Protein AF-A0AB36ZTA3-F1 (afdb_monomer_lite)

Organism: NCBI:txid505249

Radius of gyration: 30.92 Å; chains: 1; bounding box: 75×42×90 Å

Sequence (362 aa):
MSNDITKGNAFHKEGEVVHLNEFCTKENEAIEEDIKTRIAYMVISNEDIKELLDSTNNDKQIILDKVIEEYKAYLIKAVKKESNKNNKPLIFDDLRGVKEEIIDKKLVKLCTTQLYNSKSYGSVLKAKKYHHAYKKVLEKNLKENLEKKSTSFFTYNKNSCQQILKQEENKTSKKLNKNEQAYIVLSMPYVYNIKDGSKTKELELISYEEKIIASFMPELIVEYGVFFDGTNNNIYNIDFYKNFKKFLKEPAKDIEDGLNENDEFSKPKLKDRKQGTIEEYILSTDNPEFTKETKKIIINQMKNASIRYFDNKSVFIVGKDEIITTKKAEKDSKKVFDYLLDVKNSKKDAQEKTISDYIIKE

Structure (mmCIF, N/CA/C/O backbone):
data_AF-A0AB36ZTA3-F1
#
_entry.id   AF-A0AB36ZTA3-F1
#
loop_
_atom_site.group_PDB
_atom_site.id
_atom_site.type_symbol
_atom_site.label_atom_id
_atom_site.label_alt_id
_atom_site.label_comp_id
_atom_site.label_asym_id
_atom_site.label_entity_id
_atom_site.label_seq_id
_atom_site.pdbx_PDB_ins_code
_atom_site.Cartn_x
_atom_site.Cartn_y
_atom_site.Cartn_z
_atom_site.occupancy
_atom_site.B_iso_or_equiv
_atom_site.auth_seq_id
_atom_site.auth_comp_id
_atom_site.auth_asym_id
_atom_site.auth_atom_id
_atom_site.pdbx_PDB_model_num
ATOM 1 N N . MET A 1 1 ? 18.486 2.533 -4.905 1.00 43.97 1 MET A N 1
ATOM 2 C CA . MET A 1 1 ? 18.299 2.909 -3.485 1.00 43.97 1 MET A CA 1
ATOM 3 C C . MET A 1 1 ? 16.998 2.278 -3.028 1.00 43.97 1 MET A C 1
ATOM 5 O O . MET A 1 1 ? 15.992 2.563 -3.659 1.00 43.97 1 MET A O 1
ATOM 9 N N . SER A 1 2 ? 17.025 1.405 -2.017 1.00 54.69 2 SER A N 1
ATOM 10 C CA . SER A 1 2 ? 15.855 0.607 -1.611 1.00 54.69 2 SER A CA 1
ATOM 11 C C . SER A 1 2 ? 14.638 1.471 -1.232 1.00 54.69 2 SER A C 1
ATOM 13 O O . SER A 1 2 ? 14.801 2.599 -0.759 1.00 54.69 2 SER A O 1
ATOM 15 N N . ASN A 1 3 ? 13.423 0.953 -1.443 1.00 66.31 3 ASN A N 1
ATOM 16 C CA . ASN A 1 3 ? 12.168 1.524 -0.925 1.00 66.31 3 ASN A CA 1
ATOM 17 C C . ASN A 1 3 ? 11.899 1.169 0.544 1.00 66.31 3 ASN A C 1
ATOM 19 O O . ASN A 1 3 ? 10.849 1.527 1.063 1.00 66.31 3 ASN A O 1
ATOM 23 N N . ASP A 1 4 ? 12.866 0.546 1.223 1.00 70.44 4 ASP A N 1
ATOM 24 C CA . ASP A 1 4 ? 12.789 0.198 2.649 1.00 70.44 4 ASP A CA 1
ATOM 25 C C . ASP A 1 4 ? 12.740 1.419 3.596 1.00 70.44 4 ASP A C 1
ATOM 27 O O . ASP A 1 4 ? 12.612 1.246 4.804 1.00 70.44 4 ASP A O 1
ATOM 31 N N . ILE A 1 5 ? 12.856 2.655 3.088 1.00 83.44 5 ILE A N 1
ATOM 32 C CA . ILE A 1 5 ? 12.646 3.867 3.895 1.00 83.44 5 ILE A 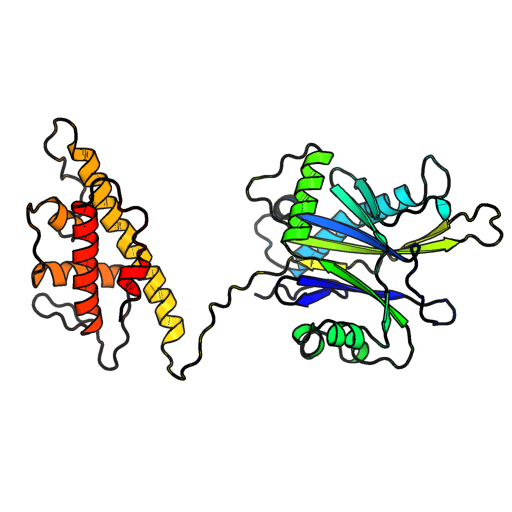CA 1
ATOM 33 C C . ILE A 1 5 ? 11.145 4.028 4.150 1.00 83.44 5 ILE A C 1
ATOM 35 O O . ILE A 1 5 ? 10.362 4.232 3.218 1.00 83.44 5 ILE A O 1
ATOM 39 N N . THR A 1 6 ? 10.750 3.957 5.420 1.00 90.62 6 THR A N 1
ATOM 40 C CA . THR A 1 6 ? 9.354 4.015 5.863 1.00 90.62 6 THR A CA 1
ATOM 41 C C . THR A 1 6 ? 9.177 4.896 7.097 1.00 90.62 6 THR A C 1
ATOM 43 O O . THR A 1 6 ? 10.124 5.171 7.834 1.00 90.62 6 THR A O 1
ATOM 46 N N . LYS A 1 7 ? 7.932 5.298 7.369 1.00 91.75 7 LYS A N 1
ATOM 47 C CA . LYS A 1 7 ? 7.509 5.900 8.639 1.00 91.75 7 LYS A CA 1
ATOM 48 C C . LYS A 1 7 ? 6.538 4.966 9.346 1.00 91.75 7 LYS A C 1
ATOM 50 O O . LYS A 1 7 ? 5.559 4.525 8.748 1.00 91.75 7 LYS A O 1
ATOM 55 N N . GLY A 1 8 ? 6.803 4.690 10.620 1.00 90.81 8 GLY A N 1
ATOM 56 C CA . GLY A 1 8 ? 6.051 3.704 11.394 1.00 90.81 8 GLY A CA 1
ATOM 57 C C . GLY A 1 8 ? 6.375 2.261 10.992 1.00 90.81 8 GLY A C 1
ATOM 58 O O . GLY A 1 8 ? 7.380 1.986 10.336 1.00 90.81 8 GLY A O 1
ATOM 59 N N . ASN A 1 9 ? 5.513 1.329 11.398 1.00 92.75 9 ASN A N 1
ATOM 60 C CA . ASN A 1 9 ? 5.732 -0.113 11.250 1.00 92.75 9 ASN A CA 1
ATOM 61 C C . ASN A 1 9 ? 5.268 -0.625 9.875 1.00 92.75 9 ASN A C 1
ATOM 63 O O . ASN A 1 9 ? 4.313 -1.402 9.780 1.00 92.75 9 ASN A O 1
ATOM 67 N N . ALA A 1 10 ? 5.930 -0.165 8.813 1.00 94.25 10 ALA A N 1
ATOM 68 C CA . ALA A 1 10 ? 5.751 -0.681 7.460 1.00 94.25 10 ALA A CA 1
ATOM 69 C C . ALA A 1 10 ? 6.911 -1.601 7.066 1.00 94.25 10 ALA A C 1
ATOM 71 O O . ALA A 1 10 ? 8.064 -1.333 7.394 1.00 94.25 10 ALA A O 1
ATOM 72 N N . PHE A 1 11 ? 6.608 -2.686 6.355 1.00 92.81 11 PHE A N 1
ATOM 73 C CA . PHE A 1 11 ? 7.605 -3.676 5.962 1.00 92.81 11 PHE A CA 1
ATOM 74 C C . PHE A 1 11 ? 7.371 -4.173 4.539 1.00 92.81 11 PHE A C 1
ATOM 76 O O . PHE A 1 11 ? 6.249 -4.519 4.163 1.00 92.81 11 PHE A O 1
ATOM 83 N N . HIS A 1 12 ? 8.450 -4.269 3.767 1.00 89.94 12 HIS A N 1
ATOM 84 C CA . HIS A 1 12 ? 8.412 -4.692 2.370 1.00 89.94 12 HIS A CA 1
ATOM 85 C C . HIS A 1 12 ? 8.675 -6.192 2.203 1.00 89.94 12 HIS A C 1
ATOM 87 O O . HIS A 1 12 ? 9.439 -6.824 2.942 1.00 89.94 12 HIS A O 1
ATOM 93 N N . LYS A 1 13 ? 8.037 -6.745 1.175 1.00 88.00 13 LYS A N 1
ATOM 94 C CA . LYS A 1 13 ? 8.279 -8.050 0.558 1.00 88.00 13 LYS A CA 1
ATOM 95 C C . LYS A 1 13 ? 8.187 -7.858 -0.959 1.00 88.00 13 LYS A C 1
ATOM 97 O O . LYS A 1 13 ? 7.677 -6.848 -1.436 1.00 88.00 13 LYS A O 1
ATOM 102 N N . GLU A 1 14 ? 8.699 -8.806 -1.735 1.00 83.00 14 GLU A N 1
ATOM 103 C CA . GLU A 1 14 ? 8.598 -8.756 -3.193 1.00 83.00 14 GLU A CA 1
ATOM 104 C C . GLU A 1 14 ? 7.150 -8.493 -3.655 1.00 83.00 14 GLU A C 1
ATOM 106 O O . GLU A 1 14 ? 6.236 -9.263 -3.355 1.00 83.00 14 GLU A O 1
ATOM 111 N N . GLY A 1 15 ? 6.952 -7.362 -4.343 1.00 83.50 15 GLY A N 1
ATOM 112 C CA . GLY A 1 15 ? 5.663 -6.934 -4.891 1.00 83.50 15 GLY A CA 1
ATOM 113 C C . GLY A 1 15 ? 4.606 -6.474 -3.878 1.00 83.50 15 GLY A C 1
ATOM 114 O O . GLY A 1 15 ? 3.516 -6.095 -4.303 1.00 83.50 15 GLY A O 1
ATOM 115 N N . GLU A 1 16 ? 4.890 -6.466 -2.573 1.00 90.62 16 GLU A N 1
ATOM 116 C CA . GLU A 1 16 ? 3.889 -6.263 -1.516 1.00 90.62 16 GLU A CA 1
ATOM 117 C C . GLU A 1 16 ? 4.466 -5.503 -0.313 1.00 90.62 16 GLU A C 1
ATOM 119 O O . GLU A 1 16 ? 5.624 -5.673 0.067 1.00 90.62 16 GLU A O 1
ATOM 124 N N . VAL A 1 17 ? 3.641 -4.692 0.343 1.00 92.94 17 VAL A N 1
ATOM 125 C CA . VAL A 1 17 ? 3.999 -3.999 1.588 1.00 92.94 17 VAL A CA 1
ATOM 126 C C . VAL A 1 17 ? 2.931 -4.274 2.634 1.00 92.94 17 VAL A C 1
ATOM 128 O O . VAL A 1 17 ? 1.754 -4.418 2.302 1.00 92.94 17 VAL A O 1
ATOM 131 N N . VAL A 1 18 ? 3.347 -4.372 3.897 1.00 94.50 18 VAL A N 1
ATOM 132 C CA . VAL A 1 18 ? 2.450 -4.498 5.048 1.00 94.50 18 VAL A CA 1
ATOM 133 C C . VAL A 1 18 ? 2.624 -3.327 6.005 1.00 94.50 18 VAL A C 1
ATOM 135 O O . VAL A 1 18 ? 3.750 -2.948 6.311 1.00 94.50 18 VAL A O 1
ATOM 138 N N . HIS A 1 19 ? 1.519 -2.795 6.525 1.00 95.62 19 HIS A N 1
ATOM 139 C CA . HIS A 1 19 ? 1.485 -1.930 7.703 1.00 95.62 19 HIS A CA 1
ATOM 140 C C . HIS A 1 19 ? 0.970 -2.725 8.913 1.00 95.62 19 HIS A C 1
ATOM 142 O O . HIS A 1 19 ? -0.090 -3.358 8.840 1.00 95.62 19 HIS A O 1
ATOM 148 N N . LEU A 1 20 ? 1.711 -2.690 10.024 1.00 94.06 20 LEU A N 1
ATOM 149 C CA . LEU A 1 20 ? 1.372 -3.396 11.262 1.00 94.06 20 LEU A CA 1
ATOM 150 C C . LEU A 1 20 ? 1.038 -2.426 12.397 1.00 94.06 20 LEU A C 1
ATOM 152 O O . LEU A 1 20 ? 1.732 -1.437 12.600 1.00 94.06 20 LEU A O 1
ATOM 156 N N . ASN A 1 21 ? 0.018 -2.753 13.188 1.00 91.50 21 ASN A N 1
ATOM 157 C CA . ASN A 1 21 ? -0.311 -2.044 14.427 1.00 91.50 21 ASN A CA 1
ATOM 158 C C . ASN A 1 21 ? -0.684 -3.049 15.514 1.00 91.50 21 ASN A C 1
ATOM 160 O O . ASN A 1 21 ? -1.283 -4.077 15.217 1.00 91.50 21 ASN A O 1
ATOM 164 N N . GLU A 1 22 ? -0.340 -2.759 16.764 1.00 88.88 22 GLU A N 1
ATOM 165 C CA . GLU A 1 22 ? -0.760 -3.545 17.926 1.00 88.88 22 GLU A CA 1
ATOM 166 C C . GLU A 1 22 ? -1.988 -2.927 18.599 1.00 88.88 22 GLU A C 1
ATOM 168 O O . GLU A 1 22 ? -2.047 -1.717 18.834 1.00 88.88 22 GLU A O 1
ATOM 173 N N . PHE A 1 23 ? -2.927 -3.797 18.959 1.00 86.75 23 PHE A N 1
ATOM 174 C CA . PHE A 1 23 ? -4.133 -3.516 19.719 1.00 86.75 23 PHE A CA 1
ATOM 175 C C . PHE A 1 23 ? -4.213 -4.478 20.907 1.00 86.75 23 PHE A C 1
ATOM 177 O O . PHE A 1 23 ? -3.815 -5.643 20.815 1.00 86.75 23 PHE A O 1
ATOM 184 N N . CYS A 1 24 ? -4.729 -3.980 22.023 1.00 83.19 24 CYS A N 1
ATOM 185 C CA . CYS A 1 24 ? -5.015 -4.758 23.222 1.00 83.19 24 CYS A CA 1
ATOM 186 C C . CYS A 1 24 ? -6.156 -4.094 23.996 1.00 83.19 24 CYS A C 1
ATOM 188 O O . CYS A 1 24 ? -6.457 -2.913 23.780 1.00 83.19 24 CYS A O 1
ATOM 190 N N . THR A 1 25 ? -6.810 -4.857 24.866 1.00 82.38 25 THR A N 1
ATOM 191 C CA . THR A 1 25 ? -7.769 -4.300 25.826 1.00 82.38 25 THR A CA 1
ATOM 192 C C . THR A 1 25 ? -7.036 -3.482 26.895 1.00 82.38 25 THR A C 1
ATOM 194 O O . THR A 1 25 ? -5.809 -3.502 26.987 1.00 82.38 25 THR A O 1
ATOM 197 N N . LYS A 1 26 ? -7.783 -2.772 27.752 1.00 80.94 26 LYS A N 1
ATOM 198 C CA . LYS A 1 26 ? -7.198 -2.085 28.921 1.00 80.94 26 LYS A CA 1
ATOM 199 C C . LYS A 1 26 ? -6.486 -3.048 29.883 1.00 80.94 26 LYS A C 1
ATOM 201 O O . LYS A 1 26 ? -5.606 -2.619 30.618 1.00 80.94 26 LYS A O 1
ATOM 206 N N . GLU A 1 27 ? -6.859 -4.324 29.859 1.00 82.38 27 GLU A N 1
ATOM 207 C CA . GLU A 1 27 ? -6.285 -5.401 30.672 1.00 82.38 27 GLU A CA 1
ATOM 208 C C . GLU A 1 27 ? -5.136 -6.127 29.943 1.00 82.38 27 GLU A C 1
ATOM 210 O O . GLU A 1 27 ? -4.694 -7.186 30.374 1.00 82.38 27 GLU A O 1
ATOM 215 N N . ASN A 1 28 ? -4.630 -5.551 28.842 1.00 78.31 28 ASN A N 1
ATOM 216 C CA . ASN A 1 28 ? -3.598 -6.126 27.972 1.00 78.31 28 ASN A CA 1
ATOM 217 C C . ASN A 1 28 ? -3.981 -7.476 27.343 1.00 78.31 28 ASN A C 1
ATOM 219 O O . ASN A 1 28 ? -3.113 -8.264 26.966 1.00 78.31 28 ASN A O 1
ATOM 223 N N . GLU A 1 29 ? -5.274 -7.737 27.165 1.00 83.19 29 GLU A N 1
ATOM 224 C CA . GLU A 1 29 ? -5.732 -8.950 26.496 1.00 83.19 29 GLU A CA 1
ATOM 225 C C . GLU A 1 29 ? -5.749 -8.787 24.974 1.00 83.19 29 GLU A C 1
ATOM 227 O O . GLU A 1 29 ? -5.925 -7.688 24.428 1.00 83.19 29 GLU A O 1
ATOM 232 N N . ALA A 1 30 ? -5.574 -9.911 24.279 1.00 83.12 30 ALA A N 1
ATOM 233 C CA . ALA A 1 30 ? -5.701 -9.971 22.833 1.00 83.12 30 ALA A CA 1
ATOM 234 C C . ALA A 1 30 ? -7.169 -9.785 22.417 1.00 83.12 30 ALA A C 1
ATOM 236 O O . ALA A 1 30 ? -8.082 -10.351 23.009 1.00 83.12 30 ALA A O 1
ATOM 237 N N . ILE A 1 31 ? -7.373 -8.997 21.370 1.00 83.88 31 ILE A N 1
ATOM 238 C CA . ILE A 1 31 ? -8.662 -8.723 20.738 1.00 83.88 31 ILE A CA 1
ATOM 239 C C . ILE A 1 31 ? -8.854 -9.683 19.555 1.00 83.88 31 ILE A C 1
ATOM 241 O O . ILE A 1 31 ? -7.983 -9.784 18.686 1.00 83.88 31 ILE A O 1
ATOM 245 N N . GLU A 1 32 ? -9.985 -10.376 19.498 1.00 80.56 32 GLU A N 1
ATOM 246 C CA . GLU A 1 32 ? -10.362 -11.164 18.319 1.00 80.56 32 GLU A CA 1
ATOM 247 C C . GLU A 1 32 ? -10.708 -10.263 17.124 1.00 80.56 32 GLU A C 1
ATOM 249 O O . GLU A 1 32 ? -10.881 -9.055 17.277 1.00 80.56 32 GLU A O 1
ATOM 254 N N . GLU A 1 33 ? -10.788 -10.829 15.916 1.00 79.62 33 GLU A N 1
ATOM 255 C CA . GLU A 1 33 ? -11.185 -10.059 14.735 1.00 79.62 33 GLU A CA 1
ATOM 256 C C . GLU A 1 33 ? -12.550 -9.395 14.948 1.00 79.62 33 GLU A C 1
ATOM 258 O O . GLU A 1 33 ? -13.577 -10.059 15.077 1.00 79.62 33 GLU A O 1
ATOM 263 N N . ASP A 1 34 ? -12.546 -8.063 14.970 1.00 83.25 34 ASP A N 1
ATOM 264 C CA . ASP A 1 34 ? -13.714 -7.257 15.295 1.00 83.25 34 ASP A CA 1
ATOM 265 C C . ASP A 1 34 ? -13.862 -6.122 14.276 1.00 83.25 34 ASP A C 1
ATOM 267 O O . ASP A 1 34 ? -12.915 -5.397 13.959 1.00 83.25 34 ASP A O 1
ATOM 271 N N . ILE A 1 35 ? -15.088 -5.935 13.781 1.00 89.25 35 ILE A N 1
ATOM 272 C CA . ILE A 1 35 ? -15.459 -4.873 12.839 1.00 89.25 35 ILE A CA 1
ATOM 273 C C . ILE A 1 35 ? -15.137 -3.461 13.365 1.00 89.25 35 ILE A C 1
ATOM 275 O O . ILE A 1 35 ? -14.948 -2.532 12.567 1.00 89.25 35 ILE A O 1
ATOM 279 N N . LYS A 1 36 ? -15.043 -3.309 14.694 1.00 91.75 36 LYS A N 1
ATOM 280 C CA . LYS A 1 36 ? -14.667 -2.081 15.403 1.00 91.75 36 LYS A CA 1
ATOM 281 C C . LYS A 1 36 ? -13.181 -1.743 15.316 1.00 91.75 36 LYS A C 1
ATOM 283 O O . LYS A 1 36 ? -12.848 -0.581 15.533 1.00 91.75 36 LYS A O 1
ATOM 288 N N . THR A 1 37 ? -12.297 -2.695 15.012 1.00 93.31 37 THR A N 1
ATOM 289 C CA . THR A 1 37 ? -10.869 -2.413 14.810 1.00 93.31 37 THR A CA 1
ATOM 290 C C . THR A 1 37 ? -10.625 -2.069 13.350 1.00 93.31 37 THR A C 1
ATOM 292 O O . THR A 1 37 ? -10.835 -2.886 12.447 1.00 93.31 37 THR A O 1
ATOM 295 N N . ARG A 1 38 ? -10.220 -0.824 13.098 1.00 94.69 38 ARG A N 1
ATOM 296 C CA . ARG A 1 38 ? -10.280 -0.237 11.762 1.00 94.69 38 ARG A CA 1
ATOM 297 C C . ARG A 1 38 ? -8.987 0.441 11.354 1.00 94.69 38 ARG A C 1
ATOM 299 O O . ARG A 1 38 ? -8.144 0.816 12.170 1.00 94.69 38 ARG A O 1
ATOM 306 N N . ILE A 1 39 ? -8.850 0.600 10.046 1.00 96.31 39 ILE A N 1
ATOM 307 C CA . ILE A 1 39 ? -7.776 1.352 9.423 1.00 96.31 39 ILE A CA 1
ATOM 308 C C . ILE A 1 39 ? -8.358 2.296 8.376 1.00 96.31 39 ILE A C 1
ATOM 310 O O . ILE A 1 39 ? -9.178 1.913 7.538 1.00 96.31 39 ILE A O 1
ATOM 314 N N . ALA A 1 40 ? -7.949 3.556 8.460 1.00 97.81 40 ALA A N 1
ATOM 315 C CA . ALA A 1 40 ? -8.187 4.556 7.438 1.00 97.81 40 ALA A CA 1
ATOM 316 C C . ALA A 1 40 ? -6.943 4.609 6.563 1.00 97.81 40 ALA A C 1
ATOM 318 O O . ALA A 1 40 ? -5.842 4.715 7.098 1.00 97.81 40 ALA A O 1
ATOM 319 N N . TYR A 1 41 ? -7.081 4.540 5.245 1.00 98.00 41 TYR A N 1
ATOM 320 C CA . TYR A 1 41 ? -5.935 4.632 4.352 1.00 98.00 41 TYR A CA 1
ATOM 321 C C . TYR A 1 41 ? -6.269 5.339 3.045 1.00 98.00 41 TYR A C 1
ATOM 323 O O . TYR A 1 41 ? -7.422 5.395 2.613 1.00 98.00 41 TYR A O 1
ATOM 331 N N . MET A 1 42 ? -5.233 5.874 2.411 1.00 97.75 42 MET A N 1
ATOM 332 C CA . MET A 1 42 ? -5.313 6.487 1.091 1.00 97.75 42 MET A CA 1
ATOM 333 C C . MET A 1 42 ? -4.042 6.213 0.289 1.00 97.75 42 MET A C 1
ATOM 335 O O . MET A 1 42 ? -2.993 5.874 0.846 1.00 97.75 42 MET A O 1
ATOM 339 N N . VAL A 1 43 ? -4.155 6.366 -1.027 1.00 97.44 43 VAL A N 1
ATOM 340 C CA . VAL A 1 43 ? -3.036 6.250 -1.964 1.00 97.44 43 VAL A CA 1
ATOM 341 C C . VAL A 1 43 ? -2.673 7.647 -2.444 1.00 97.44 43 VAL A C 1
ATOM 343 O O . VAL A 1 43 ? -3.533 8.376 -2.928 1.00 97.44 43 VAL A O 1
ATOM 346 N N . ILE A 1 44 ? -1.396 7.994 -2.334 1.00 95.81 44 ILE A N 1
ATOM 347 C CA . ILE A 1 44 ? -0.829 9.234 -2.855 1.00 95.81 44 ILE A CA 1
ATOM 348 C C . ILE A 1 44 ? -0.086 8.895 -4.147 1.00 95.81 44 ILE A C 1
ATOM 350 O O . ILE A 1 44 ? 0.746 7.977 -4.183 1.00 95.81 44 ILE A O 1
ATOM 354 N N . SER A 1 45 ? -0.431 9.589 -5.225 1.00 93.94 45 SER A N 1
ATOM 355 C CA . SER A 1 45 ? 0.180 9.391 -6.536 1.00 93.94 45 SER A CA 1
ATOM 356 C C . SER A 1 45 ? 1.507 10.137 -6.661 1.00 93.94 45 SER A C 1
ATOM 358 O O . SER A 1 45 ? 1.816 11.046 -5.894 1.00 93.94 45 SER A O 1
ATOM 360 N N . ASN A 1 46 ? 2.295 9.778 -7.669 1.00 91.38 46 ASN A N 1
ATOM 361 C CA . ASN A 1 46 ? 3.495 10.523 -8.042 1.00 91.38 46 ASN A CA 1
ATOM 362 C C . ASN A 1 46 ? 3.204 11.981 -8.448 1.00 91.38 46 ASN A C 1
ATOM 364 O O . ASN A 1 46 ? 4.055 12.835 -8.224 1.00 91.38 46 ASN A O 1
ATOM 368 N N . GLU A 1 47 ? 2.041 12.276 -9.030 1.00 89.88 47 GLU A N 1
ATOM 369 C CA . GLU A 1 47 ? 1.652 13.646 -9.387 1.00 89.88 47 GLU A CA 1
ATOM 370 C C . GLU A 1 47 ? 1.311 14.465 -8.138 1.00 89.88 47 GLU A C 1
ATOM 372 O O . GLU A 1 47 ? 1.791 15.586 -8.008 1.00 89.88 47 GLU A O 1
ATOM 377 N N . ASP A 1 48 ? 0.610 13.876 -7.163 1.00 91.00 48 ASP A N 1
ATOM 378 C CA . ASP A 1 48 ? 0.341 14.540 -5.879 1.00 91.00 48 ASP A CA 1
ATOM 379 C C . ASP A 1 48 ? 1.643 14.910 -5.148 1.00 91.00 48 ASP A C 1
ATOM 381 O O . ASP A 1 48 ? 1.726 15.946 -4.493 1.00 91.00 48 ASP A O 1
ATOM 385 N N . ILE A 1 49 ? 2.686 14.078 -5.272 1.00 90.69 49 ILE A N 1
ATOM 386 C CA . ILE A 1 49 ? 4.006 14.395 -4.714 1.00 90.69 49 ILE A CA 1
ATOM 387 C C . ILE A 1 49 ? 4.666 15.554 -5.453 1.00 90.69 49 ILE A C 1
ATOM 389 O O . ILE A 1 49 ? 5.252 16.409 -4.799 1.00 90.69 49 ILE A O 1
ATOM 393 N N . LYS A 1 50 ? 4.571 15.611 -6.785 1.00 88.62 50 LYS A N 1
ATOM 394 C CA . LYS A 1 50 ? 5.112 16.735 -7.566 1.00 88.62 50 LYS A CA 1
ATOM 395 C C . LYS A 1 50 ? 4.396 18.051 -7.269 1.00 88.62 50 LYS A C 1
ATOM 397 O O . LYS A 1 50 ? 5.019 19.099 -7.349 1.00 88.62 50 LYS A O 1
ATOM 402 N N . GLU A 1 51 ? 3.103 18.002 -6.958 1.00 87.50 51 GLU A N 1
ATOM 403 C CA . GLU A 1 51 ? 2.343 19.182 -6.531 1.00 87.50 51 GLU A CA 1
ATOM 404 C C . GLU A 1 51 ? 2.739 19.627 -5.114 1.00 87.50 51 GLU A C 1
ATOM 406 O O . GLU A 1 51 ? 2.807 20.823 -4.840 1.00 87.50 51 GLU A O 1
ATOM 411 N N . LEU A 1 52 ? 3.041 18.675 -4.224 1.00 88.50 52 LEU A N 1
ATOM 412 C CA . LEU A 1 52 ? 3.435 18.946 -2.838 1.00 88.50 52 LEU A CA 1
ATOM 413 C C . LEU A 1 52 ? 4.898 19.404 -2.693 1.00 88.50 52 LEU A C 1
ATOM 415 O O . LEU A 1 52 ? 5.259 20.076 -1.722 1.00 88.50 52 LEU A O 1
ATOM 419 N N . LEU A 1 53 ? 5.768 18.994 -3.615 1.00 86.81 53 LEU A N 1
ATOM 420 C CA . LEU A 1 53 ? 7.212 19.180 -3.535 1.00 86.81 53 LEU A CA 1
ATOM 421 C C . LEU A 1 53 ? 7.795 19.713 -4.836 1.00 86.81 53 LEU A C 1
ATOM 423 O O . LEU A 1 53 ? 7.606 19.122 -5.896 1.00 86.81 53 LEU A O 1
ATOM 427 N N . ASP A 1 54 ? 8.628 20.751 -4.726 1.00 71.06 54 ASP A N 1
ATOM 428 C CA . ASP A 1 54 ? 9.480 21.178 -5.832 1.00 71.06 54 ASP A CA 1
ATOM 429 C C . ASP A 1 54 ? 10.319 19.998 -6.342 1.00 71.06 54 ASP A C 1
ATOM 431 O O . ASP A 1 54 ? 10.946 19.267 -5.569 1.00 71.06 54 ASP A O 1
ATOM 435 N N . SER A 1 55 ? 10.350 19.848 -7.670 1.00 60.69 55 SER A N 1
ATOM 436 C CA . SER A 1 55 ? 10.959 18.734 -8.427 1.00 60.69 55 SER A CA 1
ATOM 437 C C . SER A 1 55 ? 12.443 18.430 -8.145 1.00 60.69 55 SER A C 1
ATOM 439 O O . SER A 1 55 ? 13.004 17.491 -8.709 1.00 60.69 55 SER A O 1
ATOM 441 N N . THR A 1 56 ? 13.093 19.208 -7.284 1.00 60.53 56 THR A N 1
ATOM 442 C CA . THR A 1 56 ? 14.498 19.079 -6.893 1.00 60.53 56 THR A CA 1
ATOM 443 C C . THR A 1 56 ? 14.709 18.259 -5.617 1.00 60.53 56 THR A C 1
ATOM 445 O O . THR A 1 56 ? 15.831 17.801 -5.388 1.00 60.53 56 THR A O 1
ATOM 448 N N . ASN A 1 57 ? 13.677 18.032 -4.792 1.00 67.50 57 ASN A N 1
ATOM 449 C CA . ASN A 1 57 ? 13.825 17.273 -3.547 1.00 67.50 57 ASN A CA 1
ATOM 450 C C . ASN A 1 57 ? 13.555 15.773 -3.747 1.00 67.50 57 ASN A C 1
ATOM 452 O O . ASN A 1 57 ? 12.410 15.333 -3.826 1.00 67.50 57 ASN A O 1
ATOM 456 N N . ASN A 1 58 ? 14.635 14.990 -3.784 1.00 75.00 58 ASN A N 1
ATOM 457 C CA . ASN A 1 58 ? 14.599 13.534 -3.945 1.00 75.00 58 ASN A CA 1
ATOM 458 C C . ASN A 1 58 ? 14.830 12.764 -2.630 1.00 75.00 58 ASN A C 1
ATOM 460 O O . ASN A 1 58 ? 15.008 11.543 -2.661 1.00 75.00 58 ASN A O 1
ATOM 464 N N . ASP A 1 59 ? 14.867 13.444 -1.480 1.00 87.88 59 ASP A N 1
ATOM 465 C CA . ASP A 1 59 ? 15.060 12.776 -0.194 1.00 87.88 59 ASP A CA 1
ATOM 466 C C . ASP A 1 59 ? 13.775 12.043 0.225 1.00 87.88 59 ASP A C 1
ATOM 468 O O . ASP A 1 59 ? 12.754 12.652 0.557 1.00 87.88 59 ASP A O 1
ATOM 472 N N . LYS A 1 60 ? 13.833 10.705 0.220 1.00 88.12 60 LYS A N 1
ATOM 473 C CA . LYS A 1 60 ? 12.701 9.827 0.552 1.00 88.12 60 LYS A CA 1
ATOM 474 C C . LYS A 1 60 ? 12.137 10.082 1.955 1.00 88.12 60 LYS A C 1
ATOM 476 O O . LYS A 1 60 ? 10.928 9.962 2.133 1.00 88.12 60 LYS A O 1
ATOM 481 N N . GLN A 1 61 ? 12.967 10.449 2.931 1.00 90.88 61 GLN A N 1
ATOM 482 C CA . GLN A 1 61 ? 12.509 10.723 4.292 1.00 90.88 61 GLN A CA 1
ATOM 483 C C . GLN A 1 61 ? 11.723 12.035 4.348 1.00 90.88 61 GLN A C 1
ATOM 485 O O . GLN A 1 61 ? 10.622 12.063 4.895 1.00 90.88 61 GLN A O 1
ATOM 490 N N . ILE A 1 62 ? 12.253 13.091 3.718 1.00 90.75 62 ILE A N 1
ATOM 491 C CA . ILE A 1 62 ? 11.588 14.401 3.652 1.00 90.75 62 ILE A CA 1
ATOM 492 C C . ILE A 1 62 ? 10.254 14.294 2.906 1.00 90.75 62 ILE A C 1
ATOM 494 O O . ILE A 1 62 ? 9.266 14.902 3.319 1.00 90.75 62 ILE A O 1
ATOM 498 N N . ILE A 1 63 ? 10.206 13.493 1.834 1.00 92.44 63 ILE A N 1
ATOM 499 C CA . ILE A 1 63 ? 8.965 13.215 1.103 1.00 92.44 63 ILE A CA 1
ATOM 500 C C . ILE A 1 63 ? 7.918 12.594 2.036 1.00 92.44 63 ILE A C 1
ATOM 502 O O . ILE A 1 63 ? 6.795 13.089 2.094 1.00 92.44 63 ILE A O 1
ATOM 506 N N . LEU A 1 64 ? 8.268 11.537 2.782 1.00 94.19 64 LEU A N 1
ATOM 507 C CA . LEU A 1 64 ? 7.321 10.890 3.697 1.00 94.19 64 LEU A CA 1
ATOM 508 C C . LEU A 1 64 ? 6.837 11.840 4.797 1.00 94.19 64 LEU A C 1
ATOM 510 O O . LEU A 1 64 ? 5.646 11.839 5.102 1.00 94.19 64 LEU A O 1
ATOM 514 N N . ASP A 1 65 ? 7.7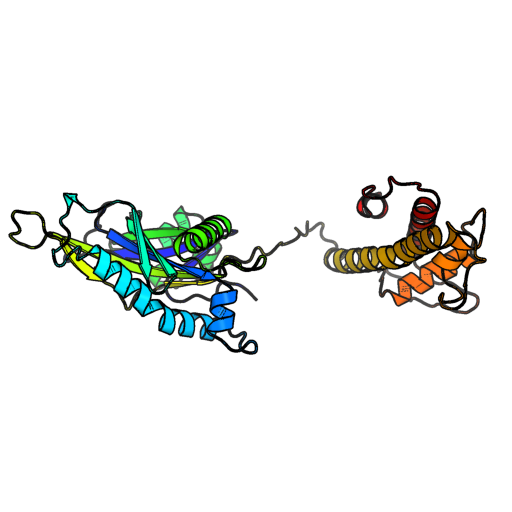29 12.654 5.365 1.00 93.31 65 ASP A N 1
ATOM 515 C CA . ASP A 1 65 ? 7.374 13.617 6.412 1.00 93.31 65 ASP A CA 1
ATOM 516 C C . ASP A 1 65 ? 6.356 14.651 5.922 1.00 93.31 65 ASP A C 1
ATOM 518 O O . ASP A 1 65 ? 5.313 14.830 6.552 1.00 93.31 65 ASP A O 1
ATOM 522 N N . LYS A 1 66 ? 6.585 15.247 4.748 1.00 94.00 66 LYS A N 1
ATOM 523 C CA . LYS A 1 66 ? 5.639 16.210 4.166 1.00 94.00 66 LYS A CA 1
ATOM 524 C C . LYS A 1 66 ? 4.313 15.580 3.761 1.00 94.00 66 LYS A C 1
ATOM 526 O O . LYS A 1 66 ? 3.266 16.196 3.927 1.00 94.00 66 LYS A O 1
ATOM 531 N N . VAL A 1 67 ? 4.336 14.350 3.247 1.00 95.12 67 VAL A N 1
ATOM 532 C CA . VAL A 1 67 ? 3.105 13.620 2.914 1.00 95.12 67 VAL A CA 1
ATOM 533 C C . VAL A 1 67 ? 2.271 13.364 4.163 1.00 95.12 67 VAL A C 1
ATOM 535 O O . VAL A 1 67 ? 1.055 13.536 4.125 1.00 95.12 67 VAL A O 1
ATOM 538 N N . ILE A 1 68 ? 2.900 12.964 5.270 1.00 95.88 68 ILE A N 1
ATOM 539 C CA . ILE A 1 68 ? 2.194 12.796 6.542 1.00 95.88 68 ILE A CA 1
ATOM 540 C C . ILE A 1 68 ? 1.623 14.138 7.002 1.00 95.88 68 ILE A C 1
ATOM 542 O O . ILE A 1 68 ? 0.454 14.183 7.369 1.00 95.88 68 ILE A O 1
ATOM 546 N N . GLU A 1 69 ? 2.414 15.211 6.970 1.00 95.25 69 GLU A N 1
ATOM 547 C CA . GLU A 1 69 ? 1.986 16.547 7.400 1.00 95.25 69 GLU A CA 1
ATOM 548 C C . GLU A 1 69 ? 0.745 17.034 6.634 1.00 95.25 69 GLU A C 1
ATOM 550 O O . GLU A 1 69 ? -0.252 17.401 7.258 1.00 95.25 69 GLU A O 1
ATOM 555 N N . GLU A 1 70 ? 0.761 16.938 5.302 1.00 95.88 70 GLU A N 1
ATOM 556 C CA . GLU A 1 70 ? -0.340 17.377 4.437 1.00 95.88 70 GLU A CA 1
ATOM 557 C C . GLU A 1 70 ? -1.579 16.473 4.570 1.00 95.88 70 GLU A C 1
ATOM 559 O O . GLU A 1 70 ? -2.700 16.925 4.828 1.00 95.88 70 GLU A O 1
ATOM 564 N N . TYR A 1 71 ? -1.398 15.157 4.428 1.00 96.81 71 TYR A N 1
ATOM 565 C CA . TYR A 1 71 ? -2.518 14.228 4.258 1.00 96.81 71 TYR A CA 1
ATOM 566 C C . TYR A 1 71 ? -3.050 13.635 5.571 1.00 96.81 71 TYR A C 1
ATOM 568 O O . TYR A 1 71 ? -4.128 13.028 5.582 1.00 96.81 71 TYR A O 1
ATOM 576 N N . LYS A 1 72 ? -2.382 13.853 6.715 1.00 96.69 72 LYS A N 1
ATOM 577 C CA . LYS A 1 72 ? -2.891 13.446 8.041 1.00 96.69 72 LYS A CA 1
ATOM 578 C C . LYS A 1 72 ? -4.292 13.994 8.307 1.00 96.69 72 LYS A C 1
ATOM 580 O O . LYS A 1 72 ? -5.174 13.255 8.752 1.00 96.69 72 LYS A O 1
ATOM 585 N N . ALA A 1 73 ? -4.528 15.269 7.995 1.00 97.31 73 ALA A N 1
ATOM 586 C CA . ALA A 1 73 ? -5.824 15.907 8.219 1.00 97.31 73 ALA A CA 1
ATOM 587 C C . ALA A 1 73 ? -6.960 15.224 7.436 1.00 97.31 73 ALA A C 1
ATOM 589 O O . ALA A 1 73 ? -8.103 15.195 7.897 1.00 97.31 73 ALA A O 1
ATOM 590 N N . TYR A 1 74 ? -6.655 14.635 6.279 1.00 98.00 74 TYR A N 1
ATOM 591 C CA . TYR A 1 74 ? -7.635 13.975 5.424 1.00 98.00 74 TYR A CA 1
ATOM 592 C C . TYR A 1 74 ? -8.111 12.658 6.048 1.00 98.00 74 TYR A C 1
ATOM 594 O O . TYR A 1 74 ? -9.316 12.402 6.086 1.00 98.00 74 TYR A O 1
ATOM 602 N N . LEU A 1 75 ? -7.191 11.864 6.615 1.00 97.81 75 LEU A N 1
ATOM 603 C CA . LEU A 1 75 ? -7.535 10.645 7.359 1.00 97.81 75 LEU A CA 1
ATOM 604 C C . LEU A 1 75 ? -8.425 10.969 8.565 1.00 97.81 75 LEU A C 1
ATOM 606 O O . LEU A 1 75 ? -9.469 10.343 8.749 1.00 97.81 75 LEU A O 1
ATOM 610 N N . ILE A 1 76 ? -8.068 11.996 9.342 1.00 96.81 76 ILE A N 1
ATOM 611 C CA . ILE A 1 76 ? -8.838 12.426 10.520 1.00 96.81 76 ILE A CA 1
ATOM 612 C C . ILE A 1 76 ? -10.246 12.890 10.120 1.00 96.81 76 ILE A C 1
ATOM 614 O O . ILE A 1 76 ? -11.235 12.481 10.732 1.00 96.81 76 ILE A O 1
ATOM 618 N N . LYS A 1 77 ? -10.363 13.722 9.076 1.00 96.56 77 LYS A N 1
ATOM 619 C CA . LYS A 1 77 ? -11.658 14.189 8.553 1.00 96.56 77 LYS A CA 1
ATOM 620 C C . LYS A 1 77 ? -12.535 13.019 8.092 1.00 96.56 77 LYS A C 1
ATOM 622 O O . LYS A 1 77 ? -13.728 13.013 8.393 1.00 96.56 77 LYS A O 1
ATOM 627 N N . ALA A 1 78 ? -11.967 12.035 7.392 1.00 97.12 78 ALA A N 1
ATOM 628 C CA . ALA A 1 78 ? -12.704 10.862 6.919 1.00 97.12 78 ALA A CA 1
ATOM 629 C C . ALA A 1 78 ? -13.247 10.015 8.080 1.00 97.12 78 ALA A C 1
ATOM 631 O O . ALA A 1 78 ? -14.433 9.688 8.097 1.00 97.12 78 ALA A O 1
ATOM 632 N N . VAL A 1 79 ? -12.416 9.732 9.089 1.00 96.69 79 VAL A N 1
ATOM 633 C CA . VAL A 1 79 ? -12.837 8.981 10.283 1.00 96.69 79 VAL A CA 1
ATOM 634 C C . VAL A 1 79 ? -13.944 9.724 11.041 1.00 96.69 79 VAL A C 1
ATOM 636 O O . VAL A 1 79 ? -14.941 9.113 11.424 1.00 96.69 79 VAL A O 1
ATOM 639 N N . LYS A 1 80 ? -13.840 11.054 11.182 1.00 94.81 80 LYS A N 1
ATOM 640 C CA . LYS A 1 80 ? -14.890 11.879 11.811 1.00 94.81 80 LYS A CA 1
ATOM 641 C C . LYS A 1 80 ? -16.219 11.840 11.044 1.00 94.81 80 LYS A C 1
ATOM 643 O O . LYS A 1 80 ? -17.277 11.777 11.670 1.00 94.81 80 LYS A O 1
ATOM 648 N N . LYS A 1 81 ? -16.179 11.848 9.704 1.00 94.25 81 LYS A N 1
ATOM 649 C CA . LYS A 1 81 ? -17.376 11.684 8.855 1.00 94.25 81 LYS A CA 1
ATOM 650 C C . LYS A 1 81 ? -17.998 10.291 8.975 1.00 94.25 81 LYS A C 1
ATOM 652 O O . LYS A 1 81 ? -19.213 10.152 8.859 1.00 94.25 81 LYS A O 1
ATOM 657 N N . GLU A 1 82 ? -17.198 9.247 9.191 1.00 94.25 82 GLU A N 1
ATOM 658 C CA . GLU A 1 82 ? -17.729 7.912 9.477 1.00 94.25 82 GLU A CA 1
ATOM 659 C C . GLU A 1 82 ? -18.387 7.842 10.849 1.00 94.25 82 GLU A C 1
ATOM 661 O O . GLU A 1 82 ? -19.521 7.377 10.938 1.00 94.25 82 GLU A O 1
ATOM 666 N N . SER A 1 83 ? -17.727 8.363 11.887 1.00 91.69 83 SER A N 1
ATOM 667 C CA . SER A 1 83 ? -18.240 8.305 13.259 1.00 91.69 83 SER A CA 1
ATOM 668 C C . SER A 1 83 ? -19.495 9.145 13.487 1.00 91.69 83 SER A C 1
ATOM 670 O O . SER A 1 83 ? -20.203 8.918 14.465 1.00 91.69 83 SER A O 1
ATOM 672 N N . ASN A 1 84 ? -19.754 10.140 12.635 1.00 88.50 84 ASN A N 1
ATOM 673 C CA . ASN A 1 84 ? -20.863 11.066 12.813 1.00 88.50 84 ASN A CA 1
ATOM 674 C C . ASN A 1 84 ? -21.574 11.341 11.480 1.00 88.50 84 ASN A C 1
ATOM 676 O O . ASN A 1 84 ? -21.105 12.123 10.651 1.00 88.50 84 ASN A O 1
ATOM 680 N N . LYS A 1 85 ? -22.726 10.693 11.273 1.00 80.12 85 LYS A N 1
ATOM 681 C CA . LYS A 1 85 ? -23.535 10.835 10.057 1.00 80.12 85 LYS A CA 1
ATOM 682 C C . LYS A 1 85 ? -24.751 11.703 10.368 1.00 80.12 85 LYS A C 1
ATOM 684 O O . LYS A 1 85 ? -25.574 11.337 11.199 1.00 80.12 85 LYS A O 1
ATOM 689 N N . ASN A 1 86 ? -24.890 12.842 9.687 1.00 79.75 86 ASN A N 1
ATOM 690 C CA . ASN A 1 86 ? -25.989 13.800 9.899 1.00 79.75 86 ASN A CA 1
ATOM 691 C C . ASN A 1 86 ? -26.125 14.265 11.366 1.00 79.75 86 ASN A C 1
ATOM 693 O O . ASN A 1 86 ? -27.234 14.316 11.897 1.00 79.75 86 ASN A O 1
ATOM 697 N N . ASN A 1 87 ? -25.001 14.583 12.021 1.00 80.94 87 ASN A N 1
ATOM 698 C CA . ASN A 1 87 ? -24.928 14.978 13.436 1.00 80.94 87 ASN A CA 1
ATOM 699 C C . ASN A 1 87 ? -25.425 13.910 14.430 1.00 80.94 87 ASN A C 1
ATOM 701 O O . ASN A 1 87 ? -25.744 14.238 15.573 1.00 80.94 87 ASN A O 1
ATOM 705 N N . LYS A 1 88 ? -25.491 12.641 14.011 1.00 86.94 88 LYS A N 1
ATOM 706 C CA . LYS A 1 88 ? -25.793 11.505 14.881 1.00 86.94 88 LYS A CA 1
ATOM 707 C C . LYS A 1 88 ? -24.571 10.590 15.014 1.00 86.94 88 LYS A C 1
ATOM 709 O O . LYS A 1 88 ? -23.961 10.263 13.988 1.00 86.94 88 LYS A O 1
ATOM 714 N N . PRO A 1 89 ? -24.239 10.144 16.241 1.00 90.56 89 PRO A N 1
ATOM 715 C CA . PRO A 1 89 ? -23.227 9.117 16.452 1.00 90.56 89 PRO A CA 1
ATOM 716 C C . PRO A 1 89 ? -23.542 7.860 15.643 1.00 90.56 89 PRO A C 1
ATOM 718 O O . PRO A 1 89 ? -24.702 7.455 15.530 1.00 90.56 89 PRO A O 1
ATOM 721 N N . LEU A 1 90 ? -22.505 7.243 15.087 1.00 93.31 90 LEU A N 1
ATOM 722 C CA . LEU A 1 90 ? -22.618 5.944 14.443 1.00 93.31 90 LEU A CA 1
ATOM 723 C C . LEU A 1 90 ? -23.036 4.889 15.477 1.00 93.31 90 LEU A C 1
ATOM 725 O O . LEU A 1 90 ? -22.508 4.860 16.587 1.00 93.31 90 LEU A O 1
ATOM 729 N N . ILE A 1 91 ? -23.961 4.010 15.105 1.00 93.94 91 ILE A N 1
ATOM 730 C CA . ILE A 1 91 ? -24.339 2.844 15.910 1.00 93.94 91 ILE A CA 1
ATOM 731 C C . ILE A 1 91 ? -23.675 1.586 15.352 1.00 93.94 91 ILE A C 1
ATOM 733 O O . ILE A 1 91 ? -23.387 1.506 14.156 1.00 93.94 91 ILE A O 1
ATOM 737 N N . PHE A 1 92 ? -23.445 0.595 16.213 1.00 92.56 92 PHE A N 1
ATOM 738 C CA . PHE A 1 92 ? -22.752 -0.642 15.840 1.00 92.56 92 PHE A CA 1
ATOM 739 C C . PHE A 1 92 ? -23.374 -1.346 14.625 1.00 92.56 92 PHE A C 1
ATOM 741 O O . PHE A 1 92 ? -22.650 -1.754 13.722 1.00 92.56 92 PHE A O 1
ATOM 748 N N . ASP A 1 93 ? -24.705 -1.420 14.562 1.00 91.00 93 ASP A N 1
ATOM 749 C CA . ASP A 1 93 ? -25.419 -2.141 13.499 1.00 91.00 93 ASP A CA 1
ATOM 750 C C . ASP A 1 93 ? -25.296 -1.456 12.115 1.00 91.00 93 ASP A C 1
ATOM 752 O O . ASP A 1 93 ? -25.484 -2.096 11.078 1.00 91.00 93 ASP A O 1
ATOM 756 N N . ASP A 1 94 ? -24.920 -0.171 12.080 1.00 91.38 94 ASP A N 1
ATOM 757 C CA . ASP A 1 94 ? -24.679 0.591 10.848 1.00 91.38 94 ASP A CA 1
ATOM 758 C C . ASP A 1 94 ? -23.217 0.532 10.376 1.00 91.38 94 ASP A C 1
ATOM 760 O O . ASP A 1 94 ? -22.905 0.964 9.256 1.00 91.38 94 ASP A O 1
ATOM 764 N N . LEU A 1 95 ? -22.307 0.005 11.203 1.00 92.06 95 LEU A N 1
ATOM 765 C CA . LEU A 1 95 ? -20.891 -0.085 10.879 1.00 92.06 95 LEU A CA 1
ATOM 766 C C . LEU A 1 95 ? -20.671 -1.122 9.769 1.00 92.06 95 LEU A C 1
ATOM 768 O O . LEU A 1 95 ? -21.003 -2.299 9.894 1.00 92.06 95 LEU A O 1
ATOM 772 N N . ARG A 1 96 ? -20.095 -0.685 8.647 1.00 91.62 96 ARG A N 1
ATOM 773 C CA . ARG A 1 96 ? -19.826 -1.542 7.481 1.00 91.62 96 ARG A CA 1
ATOM 774 C C . ARG A 1 96 ? -18.376 -2.004 7.466 1.00 91.62 96 ARG A C 1
ATOM 776 O O . ARG A 1 96 ? -17.489 -1.285 7.917 1.00 91.62 96 ARG A O 1
ATOM 783 N N . GLY A 1 97 ? -18.108 -3.176 6.890 1.00 91.38 97 GLY A N 1
ATOM 784 C CA . GLY A 1 97 ? -16.740 -3.702 6.772 1.00 91.38 97 GLY A CA 1
ATOM 785 C C . GLY A 1 97 ? -15.811 -2.800 5.951 1.00 91.38 97 GLY A C 1
ATOM 786 O O . GLY A 1 97 ? -14.635 -2.668 6.276 1.00 91.38 97 GLY A O 1
ATOM 787 N N . VAL A 1 98 ? -16.348 -2.115 4.936 1.00 94.31 98 VAL A N 1
ATOM 788 C CA . VAL A 1 98 ? -15.637 -1.109 4.136 1.00 94.31 98 VAL A CA 1
ATOM 789 C C . VAL A 1 98 ? -16.553 0.087 3.902 1.00 94.31 98 VAL A C 1
ATOM 791 O O . VAL A 1 98 ? -17.732 -0.079 3.583 1.00 94.31 98 VAL A O 1
ATOM 794 N N . LYS A 1 99 ? -15.998 1.288 4.034 1.00 94.69 99 LYS A N 1
ATOM 795 C CA . LYS A 1 99 ? -16.625 2.559 3.689 1.00 94.69 99 LYS A CA 1
ATOM 796 C C . LYS A 1 99 ? -15.616 3.433 2.949 1.00 94.69 99 LYS A C 1
ATOM 798 O O . LYS A 1 99 ? -14.410 3.330 3.156 1.00 94.69 99 LYS A O 1
ATOM 803 N N . GLU A 1 100 ? -16.112 4.273 2.056 1.00 96.19 100 GLU A N 1
ATOM 804 C CA . GLU A 1 100 ? -15.296 5.171 1.246 1.00 96.19 100 GLU A CA 1
ATOM 805 C C . GLU A 1 100 ? -15.776 6.603 1.461 1.00 96.19 100 GLU A C 1
ATOM 807 O O . GLU A 1 100 ? -16.977 6.868 1.420 1.00 96.19 100 GLU A O 1
ATOM 812 N N . GLU A 1 101 ? -14.839 7.515 1.688 1.00 95.88 101 GLU A N 1
ATOM 813 C CA . GLU A 1 101 ? -15.103 8.931 1.916 1.00 95.88 101 GLU A CA 1
ATOM 814 C C . GLU A 1 101 ? -14.228 9.765 0.979 1.00 95.88 101 GLU A C 1
ATOM 816 O O . GLU A 1 101 ? -13.044 9.481 0.801 1.00 95.88 101 GLU A O 1
ATOM 821 N N . ILE A 1 102 ? -14.810 10.808 0.384 1.00 95.81 102 ILE A N 1
ATOM 822 C CA . ILE A 1 102 ? -14.057 11.797 -0.390 1.00 95.81 102 ILE A CA 1
ATOM 823 C C . ILE A 1 102 ? -13.782 13.003 0.508 1.00 95.81 102 ILE A C 1
ATOM 825 O O . ILE A 1 102 ? -14.708 13.645 1.024 1.00 95.81 102 ILE A O 1
ATOM 829 N N . ILE A 1 103 ? -12.501 13.316 0.686 1.00 95.94 103 ILE A N 1
ATOM 830 C CA . ILE A 1 103 ? -12.026 14.495 1.410 1.00 95.94 103 ILE A CA 1
ATOM 831 C C . ILE A 1 103 ? -11.160 15.300 0.457 1.00 95.94 103 ILE A C 1
ATOM 833 O O . ILE A 1 103 ? -10.148 14.789 -0.001 1.00 95.94 103 ILE A O 1
ATOM 837 N N . ASP A 1 104 ? -11.573 16.526 0.135 1.00 92.06 104 ASP A N 1
ATOM 838 C CA . ASP A 1 104 ? -10.780 17.458 -0.676 1.00 92.06 104 ASP A CA 1
ATOM 839 C C . ASP A 1 104 ? -10.228 16.794 -1.965 1.00 92.06 104 ASP A C 1
ATOM 841 O O . ASP A 1 104 ? -9.055 16.888 -2.303 1.00 92.06 104 ASP A O 1
ATOM 845 N N . LYS A 1 105 ? -11.113 16.074 -2.681 1.00 91.38 105 LYS A N 1
ATOM 846 C CA . LYS A 1 105 ? -10.842 15.275 -3.902 1.00 91.38 105 LYS A CA 1
ATOM 847 C C . LYS A 1 105 ? -9.922 14.054 -3.734 1.00 91.38 105 LYS A C 1
ATOM 849 O O . LYS A 1 105 ? -9.585 13.430 -4.738 1.00 91.38 105 LYS A O 1
ATOM 854 N N . LYS A 1 106 ? -9.592 13.657 -2.507 1.00 94.81 106 LYS A N 1
ATOM 855 C CA . LYS A 1 106 ? -8.903 12.399 -2.200 1.00 94.81 106 LYS A CA 1
ATOM 856 C C . LYS A 1 106 ? -9.859 11.323 -1.719 1.00 94.81 106 LYS A C 1
ATOM 858 O O . LYS A 1 106 ? -10.748 11.587 -0.906 1.00 94.81 106 LYS A O 1
ATOM 863 N N . LEU A 1 107 ? -9.659 10.105 -2.212 1.00 96.62 107 LEU A N 1
ATOM 864 C CA . LEU A 1 107 ? -10.399 8.922 -1.799 1.00 96.62 107 LEU A CA 1
ATOM 865 C C . LEU A 1 107 ? -9.735 8.296 -0.570 1.00 96.62 107 LEU A C 1
ATOM 867 O O . LEU A 1 107 ? -8.648 7.723 -0.646 1.00 96.62 107 LEU A O 1
ATOM 871 N N . VAL A 1 108 ? -10.437 8.357 0.558 1.00 98.06 108 VAL A N 1
ATOM 872 C CA . VAL A 1 108 ? -10.049 7.684 1.797 1.00 98.06 108 VAL A CA 1
ATOM 873 C C . VAL A 1 108 ? -10.900 6.435 1.973 1.00 98.06 108 VAL A C 1
ATOM 875 O O . VAL A 1 108 ? -12.132 6.492 1.945 1.00 98.06 108 VAL A O 1
ATOM 878 N N . LYS A 1 109 ? -10.241 5.295 2.171 1.00 97.81 109 LYS A N 1
ATOM 879 C CA . LYS A 1 109 ? -10.888 4.019 2.468 1.00 97.81 109 LYS A CA 1
ATOM 880 C C . LYS A 1 109 ? -10.813 3.735 3.959 1.00 97.81 109 LYS A C 1
ATOM 882 O O . LYS A 1 109 ? -9.750 3.817 4.565 1.00 97.81 109 LYS A O 1
ATOM 887 N N . LEU A 1 110 ? -11.957 3.396 4.530 1.00 96.94 110 LEU A N 1
ATOM 888 C CA . LEU A 1 110 ? -12.162 3.093 5.938 1.00 96.94 110 LEU A CA 1
ATOM 889 C C . LEU A 1 110 ? -12.591 1.635 6.030 1.00 96.94 110 LEU A C 1
ATOM 891 O O . LEU A 1 110 ? -13.695 1.290 5.605 1.00 96.94 110 LEU A O 1
ATOM 895 N N . CYS A 1 111 ? -11.736 0.753 6.534 1.00 95.19 111 CYS A N 1
ATOM 896 C CA . CYS A 1 111 ? -12.051 -0.671 6.554 1.00 95.19 111 CYS A CA 1
ATOM 897 C C . CYS A 1 111 ? -11.710 -1.339 7.877 1.00 95.19 111 CYS A C 1
ATOM 899 O O . CYS A 1 111 ? -10.808 -0.921 8.602 1.00 95.19 111 CYS A O 1
ATOM 901 N N . THR A 1 112 ? -12.427 -2.420 8.161 1.00 92.81 112 THR A N 1
ATOM 902 C CA . THR A 1 112 ? -12.030 -3.390 9.178 1.00 92.81 112 THR A CA 1
ATOM 903 C C . THR A 1 112 ? -10.689 -4.004 8.799 1.00 92.81 112 THR A C 1
ATOM 905 O O . THR A 1 112 ? -10.414 -4.241 7.620 1.00 92.81 112 THR A O 1
ATOM 908 N N . THR A 1 113 ? -9.844 -4.240 9.797 1.00 87.25 113 THR A N 1
ATOM 909 C CA . THR A 1 113 ? -8.529 -4.852 9.602 1.00 87.25 113 THR A CA 1
ATOM 910 C C . THR A 1 113 ? -8.501 -6.271 10.159 1.00 87.25 113 THR A C 1
ATOM 912 O O . THR A 1 113 ? -9.140 -6.554 11.169 1.00 87.25 113 THR A O 1
ATOM 915 N N . GLN A 1 114 ? -7.757 -7.161 9.503 1.00 86.38 114 GLN A N 1
ATOM 916 C CA . GLN A 1 114 ? -7.527 -8.513 10.014 1.00 86.38 114 GLN A CA 1
ATOM 917 C C . GLN A 1 114 ? -6.588 -8.459 11.213 1.00 86.38 114 GLN A C 1
ATOM 919 O O . GLN A 1 114 ? -5.568 -7.761 11.162 1.00 86.38 114 GLN A O 1
ATOM 924 N N . LEU A 1 115 ? -6.903 -9.223 12.256 1.00 89.06 115 LEU A N 1
ATOM 925 C CA . LEU A 1 115 ? -6.139 -9.272 13.497 1.00 89.06 115 LEU A CA 1
ATOM 926 C C . LEU A 1 115 ? -5.509 -10.647 13.685 1.00 89.06 115 LEU A C 1
ATOM 928 O O . LEU A 1 115 ? -6.144 -11.686 13.546 1.00 89.06 115 LEU A O 1
ATOM 932 N N . TYR A 1 116 ? -4.232 -10.638 14.050 1.00 86.00 116 TYR A N 1
ATOM 933 C CA . TYR A 1 116 ? -3.479 -11.834 14.383 1.00 86.00 116 TYR A CA 1
ATOM 934 C C . TYR A 1 116 ? -3.173 -11.815 15.868 1.00 86.00 116 TYR A C 1
ATOM 936 O O . TYR A 1 116 ? -2.458 -10.929 16.337 1.00 86.00 116 TYR A O 1
ATOM 944 N N . ASN A 1 117 ? -3.652 -12.832 16.583 1.00 84.31 117 ASN A N 1
ATOM 945 C CA . ASN A 1 117 ? -3.211 -13.106 17.944 1.00 84.31 117 ASN A CA 1
ATOM 946 C C . ASN A 1 117 ? -1.737 -13.492 17.891 1.00 84.31 117 ASN A C 1
ATOM 948 O O . ASN A 1 117 ? -1.365 -14.602 17.500 1.00 84.31 117 ASN A O 1
ATOM 952 N N . SER A 1 118 ? -0.887 -12.532 18.223 1.00 82.81 118 SER A N 1
ATOM 953 C CA . SER A 1 118 ? 0.542 -12.616 18.015 1.00 82.81 118 SER A CA 1
ATOM 954 C C . SER A 1 118 ? 1.274 -12.227 19.290 1.00 82.81 118 SER A C 1
ATOM 956 O O . SER A 1 118 ? 0.785 -11.479 20.133 1.00 82.81 118 SER A O 1
ATOM 958 N N . LYS A 1 119 ? 2.473 -12.775 19.447 1.00 81.50 119 LYS A N 1
ATOM 959 C CA . LYS A 1 119 ? 3.373 -12.347 20.513 1.00 81.50 119 LYS A CA 1
ATOM 960 C C . LYS A 1 119 ? 4.140 -11.086 20.130 1.00 81.50 119 LYS A C 1
ATOM 962 O O . LYS A 1 119 ? 4.764 -10.496 20.985 1.00 81.50 119 LYS A O 1
ATOM 967 N N . SER A 1 120 ? 4.199 -10.716 18.854 1.00 85.44 120 SER A N 1
ATOM 968 C CA . SER A 1 120 ? 5.035 -9.613 18.372 1.00 85.44 120 SER A CA 1
ATOM 969 C C . SER A 1 120 ? 4.825 -9.381 16.879 1.00 85.44 120 SER A C 1
ATOM 971 O O . SER A 1 120 ? 4.468 -10.310 16.142 1.00 85.44 120 SER A O 1
ATOM 973 N N . TYR A 1 121 ? 5.210 -8.198 16.388 1.00 89.00 121 TYR A N 1
ATOM 974 C CA . TYR A 1 121 ? 5.383 -7.964 14.949 1.00 89.00 121 TYR A CA 1
ATOM 975 C C . TYR A 1 121 ? 6.270 -9.028 14.293 1.00 89.00 121 TYR A C 1
ATOM 977 O O . TYR A 1 121 ? 5.942 -9.532 13.218 1.00 89.00 121 TYR A O 1
ATOM 985 N N . GLY A 1 122 ? 7.353 -9.441 14.961 1.00 89.25 122 GLY A N 1
ATOM 986 C CA . GLY A 1 122 ? 8.242 -10.483 14.450 1.00 89.25 122 GLY A CA 1
ATOM 987 C C . GLY A 1 122 ? 7.543 -11.817 14.186 1.00 89.25 122 GLY A C 1
ATOM 988 O O . GLY A 1 122 ? 7.818 -12.462 13.171 1.00 89.25 122 GLY A O 1
ATOM 989 N N . SER A 1 123 ? 6.601 -12.205 15.048 1.00 88.25 123 SER A N 1
ATOM 990 C CA . SER A 1 123 ? 5.815 -13.433 14.887 1.00 88.25 123 SER A CA 1
ATOM 991 C C . SER A 1 123 ? 4.949 -13.378 13.626 1.00 88.25 123 SER A C 1
ATOM 993 O O . SER A 1 123 ? 4.937 -14.331 12.841 1.00 88.25 123 SER A O 1
ATOM 995 N N . VAL A 1 124 ? 4.291 -12.239 13.386 1.00 90.44 124 VAL A N 1
ATOM 996 C CA . VAL A 1 124 ? 3.456 -12.017 12.194 1.00 90.44 124 VAL A CA 1
ATOM 997 C C . VAL A 1 124 ? 4.307 -11.994 10.926 1.00 90.44 124 VAL A C 1
ATOM 999 O O . VAL A 1 124 ? 4.009 -12.722 9.978 1.00 90.44 124 VAL A O 1
ATOM 1002 N N . LEU A 1 125 ? 5.411 -11.237 10.912 1.00 91.69 125 LEU A N 1
ATOM 1003 C CA . LEU A 1 125 ? 6.301 -11.156 9.748 1.00 91.69 125 LEU A CA 1
ATOM 1004 C C . LEU A 1 125 ? 6.901 -12.523 9.391 1.00 91.69 125 LEU A C 1
ATOM 1006 O O . LEU A 1 125 ? 6.970 -12.878 8.211 1.00 91.69 125 LEU A O 1
ATOM 1010 N N . LYS A 1 126 ? 7.288 -13.328 10.391 1.00 89.81 126 LYS A N 1
ATOM 1011 C CA . LYS A 1 126 ? 7.794 -14.692 10.174 1.00 89.81 126 LYS A CA 1
ATOM 1012 C C . LYS A 1 126 ? 6.719 -15.597 9.567 1.00 89.81 126 LYS A C 1
ATOM 1014 O O . LYS A 1 126 ? 7.004 -16.276 8.582 1.00 89.81 126 LYS A O 1
ATOM 1019 N N . ALA A 1 127 ? 5.499 -15.572 10.105 1.00 89.06 127 ALA A N 1
ATOM 1020 C CA . ALA A 1 127 ? 4.379 -16.368 9.598 1.00 89.06 127 ALA A CA 1
ATOM 1021 C C . ALA A 1 127 ? 3.973 -15.971 8.166 1.00 89.06 127 ALA A C 1
ATOM 1023 O O . ALA A 1 127 ? 3.656 -16.829 7.344 1.00 89.06 127 ALA A O 1
ATOM 1024 N N . LYS A 1 128 ? 4.040 -14.675 7.838 1.00 90.50 128 LYS A N 1
ATOM 1025 C CA . LYS A 1 128 ? 3.657 -14.114 6.530 1.00 90.50 128 LYS A CA 1
ATOM 1026 C C . LYS A 1 128 ? 4.801 -14.062 5.509 1.00 90.50 128 LYS A C 1
ATOM 1028 O O . LYS A 1 128 ? 4.627 -13.530 4.414 1.00 90.50 128 LYS A O 1
ATOM 1033 N N . LYS A 1 129 ? 5.946 -14.678 5.831 1.00 91.62 129 LYS A N 1
ATOM 1034 C CA . LYS A 1 129 ? 7.130 -14.812 4.961 1.00 91.62 129 LYS A CA 1
ATOM 1035 C C . LYS A 1 129 ? 7.815 -13.480 4.605 1.00 91.62 129 LYS A C 1
ATOM 1037 O O . LYS A 1 129 ? 8.488 -13.384 3.583 1.00 91.62 129 LYS A O 1
ATOM 1042 N N . TYR A 1 130 ? 7.731 -12.473 5.473 1.00 90.31 130 TYR A N 1
ATOM 1043 C CA . TYR A 1 130 ? 8.513 -11.231 5.385 1.00 90.31 130 TYR A CA 1
ATOM 1044 C C . TYR A 1 130 ? 9.924 -11.445 5.965 1.00 90.31 130 TYR A C 1
ATOM 1046 O O . TYR A 1 130 ? 10.326 -10.831 6.955 1.00 90.31 130 TYR A O 1
ATOM 1054 N N . HIS A 1 131 ? 10.684 -12.385 5.388 1.00 87.44 131 HIS A N 1
ATOM 1055 C CA . HIS A 1 131 ? 11.959 -12.839 5.956 1.00 87.44 131 HIS A CA 1
ATOM 1056 C C . HIS A 1 131 ? 13.031 -11.748 6.008 1.00 87.44 131 HIS A C 1
ATOM 1058 O O . HIS A 1 131 ? 13.744 -11.668 7.010 1.00 87.44 131 HIS A O 1
ATOM 1064 N N . HIS A 1 132 ? 13.146 -10.922 4.961 1.00 85.69 132 HIS A N 1
ATOM 1065 C CA . HIS A 1 132 ? 14.089 -9.802 4.941 1.00 85.69 132 HIS A CA 1
ATOM 1066 C C . HIS A 1 132 ? 13.758 -8.807 6.054 1.00 85.69 132 HIS A C 1
ATOM 1068 O O . HIS A 1 132 ? 14.601 -8.559 6.914 1.00 85.69 132 HIS A O 1
ATOM 1074 N N . ALA A 1 133 ? 12.504 -8.348 6.115 1.00 88.06 133 ALA A N 1
ATOM 1075 C CA . ALA A 1 133 ? 12.050 -7.431 7.150 1.00 88.06 133 ALA A CA 1
ATOM 1076 C C . ALA A 1 133 ? 12.291 -7.987 8.562 1.00 88.06 133 ALA A C 1
ATOM 1078 O O . ALA A 1 133 ? 12.935 -7.333 9.376 1.00 88.06 133 ALA A O 1
ATOM 1079 N N . TYR A 1 134 ? 11.893 -9.233 8.838 1.00 88.50 134 TYR A N 1
ATOM 1080 C CA . TYR A 1 134 ? 12.121 -9.870 10.140 1.00 88.50 134 TYR A CA 1
ATOM 1081 C C . TYR A 1 134 ? 13.612 -9.981 10.507 1.00 88.50 134 TYR A C 1
ATOM 1083 O O . TYR A 1 134 ? 13.997 -9.754 11.657 1.00 88.50 134 TYR A O 1
ATOM 1091 N N . LYS A 1 135 ? 14.478 -10.360 9.558 1.00 86.56 135 LYS A N 1
ATOM 1092 C CA . LYS A 1 135 ? 15.902 -10.597 9.842 1.00 86.56 135 LYS A CA 1
ATOM 1093 C C . LYS A 1 135 ? 16.715 -9.303 9.904 1.00 86.56 135 LYS A C 1
ATOM 1095 O O . LYS A 1 135 ? 17.570 -9.204 10.781 1.00 86.56 135 LYS A O 1
ATOM 1100 N N . LYS A 1 136 ? 16.467 -8.357 8.995 1.00 85.50 136 LYS A N 1
ATOM 1101 C CA . LYS A 1 136 ? 17.356 -7.220 8.700 1.00 85.50 136 LYS A CA 1
ATOM 1102 C C . LYS A 1 136 ? 16.795 -5.850 9.081 1.00 85.50 136 LYS A C 1
ATOM 1104 O O . LYS A 1 136 ? 17.599 -4.988 9.405 1.00 85.50 136 LYS A O 1
ATOM 1109 N N . VAL A 1 137 ? 15.474 -5.661 9.058 1.00 86.12 137 VAL A N 1
ATOM 1110 C CA . VAL A 1 137 ? 14.844 -4.337 9.255 1.00 86.12 137 VAL A CA 1
ATOM 1111 C C . VAL A 1 137 ? 14.246 -4.193 10.653 1.00 86.12 137 VAL A C 1
ATOM 1113 O O . VAL A 1 137 ? 14.449 -3.185 11.315 1.00 86.12 137 VAL A O 1
ATOM 1116 N N . LEU A 1 138 ? 13.524 -5.212 11.123 1.00 87.94 138 LEU A N 1
ATOM 1117 C CA . LEU A 1 138 ? 12.805 -5.168 12.391 1.00 87.94 138 LEU A CA 1
ATOM 1118 C C . LEU A 1 138 ? 13.775 -5.066 13.579 1.00 87.94 138 LEU A C 1
ATOM 1120 O O . LEU A 1 138 ? 14.699 -5.879 13.708 1.00 87.94 138 LEU A O 1
ATOM 1124 N N . GLU A 1 139 ? 13.523 -4.112 14.473 1.00 86.38 139 GLU A N 1
ATOM 1125 C CA . GLU A 1 139 ? 14.283 -3.922 15.709 1.00 86.38 139 GLU A CA 1
ATOM 1126 C C . GLU A 1 139 ? 14.153 -5.126 16.657 1.00 86.38 139 GLU A C 1
ATOM 1128 O O . GLU A 1 139 ? 13.146 -5.835 16.672 1.00 86.38 139 GLU A O 1
ATOM 1133 N N . LYS A 1 140 ? 15.187 -5.386 17.469 1.00 84.56 140 LYS A N 1
ATOM 1134 C CA . LYS A 1 140 ? 15.270 -6.598 18.307 1.00 84.56 140 LYS A CA 1
ATOM 1135 C C . LYS A 1 140 ? 14.134 -6.695 19.340 1.00 84.56 140 LYS A C 1
ATOM 1137 O O . LYS A 1 140 ? 13.593 -7.779 19.528 1.00 84.56 140 LYS A O 1
ATOM 1142 N N . ASN A 1 141 ? 13.756 -5.576 19.952 1.00 82.62 141 ASN A N 1
ATOM 1143 C CA . ASN A 1 141 ? 12.630 -5.435 20.891 1.00 82.62 141 ASN A CA 1
ATOM 1144 C C . ASN A 1 141 ? 11.258 -5.751 20.263 1.00 82.62 141 ASN A C 1
ATOM 1146 O O . ASN A 1 141 ? 10.351 -6.166 20.972 1.00 82.62 141 ASN A O 1
ATOM 1150 N N . LEU A 1 142 ? 11.098 -5.586 18.947 1.00 84.38 142 LEU A N 1
ATOM 1151 C CA . LEU A 1 142 ? 9.847 -5.863 18.231 1.00 84.38 142 LEU A CA 1
ATOM 1152 C C . LEU A 1 142 ? 9.779 -7.296 17.675 1.00 84.38 142 LEU A C 1
ATOM 1154 O O . LEU A 1 142 ? 8.744 -7.719 17.150 1.00 84.38 142 LEU A O 1
ATOM 1158 N N . LYS A 1 143 ? 10.875 -8.067 17.761 1.00 83.94 143 LYS A N 1
ATOM 1159 C CA . LYS A 1 143 ? 10.917 -9.465 17.295 1.00 83.94 143 LYS A CA 1
ATOM 1160 C C . LYS A 1 143 ? 10.247 -10.418 18.267 1.00 83.94 143 LYS A C 1
ATOM 1162 O O . LYS A 1 143 ? 9.577 -11.350 17.823 1.00 83.94 143 LYS A O 1
ATOM 1167 N N . GLU A 1 144 ? 10.408 -10.186 19.561 1.00 75.94 144 GLU A N 1
ATOM 1168 C CA . GLU A 1 144 ? 9.975 -11.091 20.620 1.00 75.94 144 GLU A CA 1
ATOM 1169 C C . GLU A 1 144 ? 9.321 -10.277 21.735 1.00 75.94 144 GLU A C 1
ATOM 1171 O O . GLU A 1 144 ? 9.947 -9.390 22.305 1.00 75.94 144 GLU A O 1
ATOM 1176 N N . ASN A 1 145 ? 8.061 -10.584 22.037 1.00 67.25 145 ASN A N 1
ATOM 1177 C CA . ASN A 1 145 ? 7.395 -10.139 23.254 1.00 67.25 145 ASN A CA 1
ATOM 1178 C C . ASN A 1 145 ? 6.777 -11.363 23.943 1.00 67.25 145 ASN A C 1
ATOM 1180 O O . ASN A 1 145 ? 6.544 -12.398 23.307 1.00 67.25 145 ASN A O 1
ATOM 1184 N N . LEU A 1 146 ? 6.563 -11.272 25.253 1.00 61.34 146 LEU A N 1
ATOM 1185 C CA . LEU A 1 146 ? 6.032 -12.383 26.049 1.00 61.34 146 LEU A CA 1
ATOM 1186 C C . LEU A 1 146 ? 4.504 -12.324 26.173 1.00 61.34 146 LEU A C 1
ATOM 1188 O O . LEU A 1 146 ? 3.863 -13.374 26.239 1.00 61.34 146 LEU A O 1
ATOM 1192 N N . GLU A 1 147 ? 3.924 -11.124 26.130 1.00 70.44 147 GLU A N 1
ATOM 1193 C CA . GLU A 1 147 ? 2.480 -10.910 26.253 1.00 70.44 147 GLU A CA 1
ATOM 1194 C C . GLU A 1 147 ? 1.769 -11.048 24.899 1.00 70.44 147 GLU A C 1
ATOM 1196 O O . GLU A 1 147 ? 2.249 -10.574 23.866 1.00 70.44 147 GLU A O 1
ATOM 1201 N N . LYS A 1 148 ? 0.620 -11.735 24.893 1.00 73.19 148 LYS A N 1
ATOM 1202 C CA . LYS A 1 148 ? -0.205 -11.894 23.689 1.00 73.19 148 LYS A CA 1
ATOM 1203 C C . LYS A 1 148 ? -0.906 -10.575 23.385 1.00 73.19 148 LYS A C 1
ATOM 1205 O O . LYS A 1 148 ? -1.639 -10.066 24.221 1.00 73.19 148 LYS A O 1
ATOM 1210 N N . LYS A 1 149 ? -0.741 -10.080 22.164 1.00 83.38 149 LYS A N 1
ATOM 1211 C CA . LYS A 1 149 ? -1.434 -8.900 21.645 1.00 83.38 149 LYS A CA 1
ATOM 1212 C C . LYS A 1 149 ? -2.106 -9.229 20.321 1.00 83.38 149 LYS A C 1
ATOM 1214 O O . LYS A 1 149 ? -1.790 -10.236 19.683 1.00 83.38 149 LYS A O 1
ATOM 1219 N N . SER A 1 150 ? -2.984 -8.344 19.876 1.00 88.19 150 SER A N 1
ATOM 1220 C CA . SER A 1 150 ? -3.572 -8.446 18.545 1.00 88.19 150 SER A CA 1
ATOM 1221 C C . SER A 1 150 ? -2.862 -7.515 17.595 1.00 88.19 150 SER A C 1
ATOM 1223 O O . SER A 1 150 ? -2.814 -6.306 17.796 1.00 88.19 150 SER A O 1
ATOM 1225 N N . THR A 1 151 ? -2.280 -8.078 16.549 1.00 90.69 151 THR A N 1
ATOM 1226 C CA . THR A 1 151 ? -1.565 -7.312 15.536 1.00 90.69 151 THR A CA 1
ATOM 1227 C C . THR A 1 151 ? -2.419 -7.206 14.285 1.00 90.69 151 THR A C 1
ATOM 1229 O O . THR A 1 151 ? -2.742 -8.228 13.680 1.00 90.69 151 THR A O 1
ATOM 1232 N N . SER A 1 152 ? -2.748 -5.988 13.859 1.00 90.94 152 SER A N 1
ATOM 1233 C CA . SER A 1 152 ? -3.382 -5.789 12.563 1.00 90.94 152 SER A CA 1
ATOM 1234 C C . SER A 1 152 ? -2.414 -6.024 11.426 1.00 90.94 152 SER A C 1
ATOM 1236 O O . SER A 1 152 ? -1.261 -5.592 11.493 1.00 90.94 152 SER A O 1
ATOM 1238 N N . PHE A 1 153 ? -2.921 -6.601 10.347 1.00 91.00 153 PHE A N 1
ATOM 1239 C CA . PHE A 1 153 ? -2.149 -6.896 9.153 1.00 91.00 153 PHE A CA 1
ATOM 1240 C C . PHE A 1 153 ? -2.825 -6.273 7.930 1.00 91.00 153 PHE A C 1
ATOM 1242 O O . PHE A 1 153 ? -3.750 -6.847 7.358 1.00 91.00 153 PHE A O 1
ATOM 1249 N N . PHE A 1 154 ? -2.368 -5.081 7.538 1.00 93.44 154 PHE A N 1
ATOM 1250 C CA . PHE A 1 154 ? -2.870 -4.385 6.354 1.00 93.44 154 PHE A CA 1
ATOM 1251 C C . PHE A 1 154 ? -1.856 -4.480 5.213 1.00 93.44 154 PHE A C 1
ATOM 1253 O O . PHE A 1 154 ? -0.794 -3.865 5.284 1.00 93.44 154 PHE A O 1
ATOM 1260 N N . THR A 1 155 ? -2.180 -5.245 4.172 1.00 93.88 155 THR A N 1
ATOM 1261 C CA . THR A 1 155 ? -1.314 -5.458 3.002 1.00 93.88 155 THR A CA 1
ATOM 1262 C C . THR A 1 155 ? -1.848 -4.805 1.746 1.00 93.88 155 THR A C 1
ATOM 1264 O O . THR A 1 155 ? -3.056 -4.781 1.508 1.00 93.88 155 THR A O 1
ATOM 1267 N N . TYR A 1 156 ? -0.934 -4.358 0.894 1.00 93.62 156 TYR A N 1
ATOM 1268 C CA . TYR A 1 156 ? -1.259 -3.810 -0.414 1.00 93.62 156 TYR A CA 1
ATOM 1269 C C . TYR A 1 156 ? -0.103 -4.004 -1.400 1.00 93.62 156 TYR A C 1
ATOM 1271 O O . TYR A 1 156 ? 1.053 -4.218 -1.026 1.00 93.62 156 TYR A O 1
ATOM 1279 N N . ASN A 1 157 ? -0.427 -3.913 -2.687 1.00 93.12 157 ASN A N 1
ATOM 1280 C CA . ASN A 1 157 ? 0.531 -3.966 -3.783 1.00 93.12 157 ASN A CA 1
ATOM 1281 C C . ASN A 1 157 ? 0.265 -2.855 -4.808 1.00 93.12 157 ASN A C 1
ATOM 1283 O O . ASN A 1 157 ? -0.759 -2.165 -4.776 1.00 93.12 157 ASN A O 1
ATOM 1287 N N . LYS A 1 158 ? 1.188 -2.703 -5.763 1.00 90.62 158 LYS A N 1
ATOM 1288 C CA . LYS A 1 158 ? 1.103 -1.661 -6.795 1.00 90.62 158 LYS A CA 1
ATOM 1289 C C . LYS A 1 158 ? -0.208 -1.727 -7.592 1.00 90.62 158 LYS A C 1
ATOM 1291 O O . LYS A 1 158 ? -0.805 -0.688 -7.866 1.00 90.62 158 LYS A O 1
ATOM 1296 N N . ASN A 1 159 ? -0.689 -2.928 -7.919 1.00 91.69 159 ASN A N 1
ATOM 1297 C CA . ASN A 1 159 ? -1.910 -3.110 -8.708 1.00 91.69 159 ASN A CA 1
ATOM 1298 C C . ASN A 1 159 ? -3.161 -2.693 -7.927 1.00 91.69 159 ASN A C 1
ATOM 1300 O O . ASN A 1 159 ? -3.984 -1.944 -8.458 1.00 91.69 159 ASN A O 1
ATOM 1304 N N . SER A 1 160 ? -3.289 -3.120 -6.665 1.00 93.75 160 SER A N 1
ATOM 1305 C CA . SER A 1 160 ? -4.410 -2.725 -5.805 1.00 93.75 160 SER A CA 1
ATOM 1306 C C . SER A 1 160 ? -4.430 -1.215 -5.580 1.00 93.75 160 SER A C 1
ATOM 1308 O O . SER A 1 160 ? -5.485 -0.592 -5.656 1.00 93.75 160 SER A O 1
ATOM 1310 N N . CYS A 1 161 ? -3.264 -0.595 -5.382 1.00 95.19 161 CYS A N 1
ATOM 1311 C CA . CYS A 1 161 ? -3.170 0.850 -5.192 1.00 95.19 161 CYS A CA 1
ATOM 1312 C C . CYS A 1 161 ? -3.492 1.627 -6.477 1.00 95.19 161 CYS A C 1
ATOM 1314 O O . CYS A 1 161 ? -4.187 2.639 -6.420 1.00 95.19 161 CYS A O 1
ATOM 1316 N N . GLN A 1 162 ? -3.080 1.132 -7.649 1.00 94.06 162 GLN A N 1
ATOM 1317 C CA . GLN A 1 162 ? -3.438 1.761 -8.923 1.00 94.06 162 GLN A CA 1
ATOM 1318 C C . GLN A 1 162 ? -4.948 1.694 -9.197 1.00 94.06 162 GLN A C 1
ATOM 1320 O O . GLN A 1 162 ? -5.515 2.627 -9.763 1.00 94.06 162 GLN A O 1
ATOM 1325 N N . GLN A 1 163 ? -5.619 0.608 -8.800 1.00 94.19 163 GLN A N 1
ATOM 1326 C CA . GLN A 1 163 ? -7.079 0.513 -8.900 1.00 94.19 163 GLN A CA 1
ATOM 1327 C C . GLN A 1 163 ? -7.780 1.551 -8.018 1.00 94.19 163 GLN A C 1
ATOM 1329 O O . GLN A 1 163 ? -8.785 2.116 -8.441 1.00 94.19 163 GLN A O 1
ATOM 1334 N N . ILE A 1 164 ? -7.239 1.839 -6.832 1.00 94.75 164 ILE A N 1
ATOM 1335 C CA . ILE A 1 164 ? -7.775 2.879 -5.944 1.00 94.75 164 ILE A CA 1
ATOM 1336 C C . ILE A 1 164 ? -7.638 4.262 -6.582 1.00 94.75 164 ILE A C 1
ATOM 1338 O O . ILE A 1 164 ? -8.609 5.010 -6.570 1.00 94.75 164 ILE A O 1
ATOM 1342 N N . LEU A 1 165 ? -6.501 4.580 -7.211 1.00 93.94 165 LEU A N 1
ATOM 1343 C CA . LEU A 1 165 ? -6.355 5.845 -7.943 1.00 93.94 165 LEU A CA 1
ATOM 1344 C C . LEU A 1 165 ? -7.389 5.974 -9.069 1.00 93.94 165 LEU A C 1
ATOM 1346 O O . LEU A 1 165 ? -8.055 6.997 -9.179 1.00 93.94 165 LEU A O 1
ATOM 1350 N N . LYS A 1 166 ? -7.616 4.914 -9.855 1.00 92.62 166 LYS A N 1
ATOM 1351 C CA . LYS A 1 166 ? -8.671 4.915 -10.889 1.00 92.62 166 LYS A CA 1
ATOM 1352 C C . LYS A 1 166 ? -10.074 5.115 -10.300 1.00 92.62 166 LYS A C 1
ATOM 1354 O O . LYS A 1 166 ? -10.929 5.742 -10.916 1.00 92.62 166 LYS A O 1
ATOM 1359 N N . GLN A 1 167 ? -10.341 4.561 -9.118 1.00 93.06 167 GLN A N 1
ATOM 1360 C CA . GLN A 1 167 ? -11.605 4.788 -8.412 1.00 93.06 167 GLN A CA 1
ATOM 1361 C C . GLN A 1 167 ? -11.729 6.231 -7.917 1.00 93.06 167 GLN A C 1
ATOM 1363 O O . GLN A 1 167 ? -12.824 6.785 -7.978 1.00 93.06 167 GLN A O 1
ATOM 1368 N N . GLU A 1 168 ? -10.634 6.833 -7.449 1.00 93.56 168 GLU A N 1
ATOM 1369 C CA . GLU A 1 168 ? -10.574 8.252 -7.091 1.00 93.56 168 GLU A CA 1
ATOM 1370 C C . GLU A 1 168 ? -10.922 9.127 -8.300 1.00 93.56 168 GLU A C 1
ATOM 1372 O O . GLU A 1 168 ? -11.847 9.928 -8.199 1.00 93.56 168 GLU A O 1
ATOM 1377 N N . GLU A 1 169 ? -10.289 8.895 -9.455 1.00 91.19 169 GLU A N 1
ATOM 1378 C CA . GLU A 1 169 ? -10.556 9.599 -10.723 1.00 91.19 169 GLU A CA 1
ATOM 1379 C C . GLU A 1 169 ? -12.053 9.648 -11.053 1.00 91.19 169 GLU A C 1
ATOM 1381 O O . GLU A 1 169 ? -12.646 10.715 -11.233 1.00 91.19 169 GLU A O 1
ATOM 1386 N N . ASN A 1 170 ? -12.689 8.474 -11.038 1.00 88.31 170 ASN A N 1
ATOM 1387 C CA . ASN A 1 170 ? -14.107 8.320 -11.350 1.00 88.31 170 ASN A CA 1
ATOM 1388 C C . ASN A 1 170 ? -15.026 9.056 -10.361 1.00 88.31 170 ASN A C 1
ATOM 1390 O O . ASN A 1 170 ? -16.164 9.371 -10.704 1.00 88.31 170 ASN A O 1
ATOM 1394 N N . LYS A 1 171 ? -14.568 9.297 -9.127 1.00 90.81 171 LYS A N 1
ATOM 1395 C CA . LYS A 1 171 ? -15.373 9.885 -8.048 1.00 90.81 171 LYS A CA 1
ATOM 1396 C C . LYS A 1 171 ? -15.129 11.372 -7.830 1.00 90.81 171 LYS A C 1
ATOM 1398 O O . LYS A 1 171 ? -15.999 12.031 -7.265 1.00 90.81 171 LYS A O 1
ATOM 1403 N N . THR A 1 172 ? -13.970 11.900 -8.216 1.00 84.06 172 THR A N 1
ATOM 1404 C CA . THR A 1 172 ? -13.554 13.264 -7.844 1.00 84.06 172 THR A CA 1
ATOM 1405 C C . THR A 1 172 ? -13.433 14.214 -9.029 1.00 84.06 172 THR A C 1
ATOM 1407 O O . THR A 1 172 ? -13.041 15.369 -8.850 1.00 84.06 172 THR A O 1
ATOM 1410 N N . SER A 1 173 ? -13.796 13.757 -10.234 1.00 76.94 173 SER A N 1
ATOM 1411 C CA . SER A 1 173 ? -13.670 14.495 -11.501 1.00 76.94 173 SER A CA 1
ATOM 1412 C C . SER A 1 173 ? -12.241 14.976 -11.803 1.00 76.94 173 SER A C 1
ATOM 1414 O O . SER A 1 173 ? -12.033 15.698 -12.781 1.00 76.94 173 SER A O 1
ATOM 1416 N N . LYS A 1 174 ? -11.249 14.595 -10.980 1.00 77.25 174 LYS A N 1
ATOM 1417 C CA . LYS A 1 174 ? -9.821 14.746 -11.268 1.00 77.25 174 LYS A CA 1
ATOM 1418 C C . LYS A 1 174 ? -9.554 13.862 -12.480 1.00 77.25 174 LYS A C 1
ATOM 1420 O O . LYS A 1 174 ? -9.958 12.712 -12.457 1.00 77.25 174 LYS A O 1
ATOM 1425 N N . LYS A 1 175 ? -8.933 14.386 -13.537 1.00 76.25 175 LYS A N 1
ATOM 1426 C CA . LYS A 1 175 ? -8.433 13.551 -14.639 1.00 76.25 175 LYS A CA 1
ATOM 1427 C C . LYS A 1 175 ? -7.029 13.113 -14.275 1.00 76.25 175 LYS A C 1
ATOM 1429 O O . LYS A 1 175 ? -6.193 13.984 -14.032 1.00 76.25 175 LYS A O 1
ATOM 1434 N N . LEU A 1 176 ? -6.781 11.809 -14.234 1.00 74.56 176 LEU A N 1
ATOM 1435 C CA . LEU A 1 176 ? -5.435 11.320 -13.977 1.00 74.56 176 LEU A CA 1
ATOM 1436 C C . LEU A 1 176 ? -4.593 11.461 -15.243 1.00 74.56 176 LEU A C 1
ATOM 1438 O O . LEU A 1 176 ? -5.046 11.196 -16.363 1.00 74.56 176 LEU A O 1
ATOM 1442 N N . ASN A 1 177 ? -3.332 11.842 -15.073 1.00 76.12 177 ASN A N 1
ATOM 1443 C CA . ASN A 1 177 ? -2.380 11.788 -16.176 1.00 76.12 177 ASN A CA 1
ATOM 1444 C C . ASN A 1 177 ? -2.124 10.319 -16.559 1.00 76.12 177 ASN A C 1
ATOM 1446 O O . ASN A 1 177 ? -2.076 9.437 -15.705 1.00 76.12 177 ASN A O 1
ATOM 1450 N N . LYS A 1 178 ? -1.870 10.028 -17.846 1.00 72.00 178 LYS A N 1
ATOM 1451 C CA . LYS A 1 178 ? -1.557 8.649 -18.302 1.00 72.00 178 LYS A CA 1
ATOM 1452 C C . LYS A 1 178 ? -0.358 8.022 -17.572 1.00 72.00 178 LYS A C 1
ATOM 1454 O O . LYS A 1 178 ? -0.251 6.801 -17.507 1.00 72.00 178 LYS A O 1
ATOM 1459 N N . ASN A 1 179 ? 0.525 8.862 -17.035 1.00 80.19 179 ASN A N 1
ATOM 1460 C CA . ASN A 1 179 ? 1.726 8.468 -16.301 1.00 80.19 179 ASN A CA 1
ATOM 1461 C C . ASN A 1 179 ? 1.544 8.516 -14.772 1.00 80.19 179 ASN A C 1
ATOM 1463 O O . ASN A 1 179 ? 2.525 8.348 -14.042 1.00 80.19 179 ASN A O 1
ATOM 1467 N N . GLU A 1 180 ? 0.330 8.769 -14.279 1.00 85.38 180 GLU A N 1
ATOM 1468 C CA . GLU A 1 180 ? 0.040 8.842 -12.849 1.00 85.38 180 GLU A CA 1
ATOM 1469 C C . GLU A 1 180 ? 0.049 7.434 -12.243 1.00 85.38 180 GLU A C 1
ATOM 1471 O O . GLU A 1 180 ? -0.681 6.528 -12.663 1.00 85.38 180 GLU A O 1
ATOM 1476 N N . GLN A 1 181 ? 0.935 7.233 -11.274 1.00 90.81 181 GLN A N 1
ATOM 1477 C CA . GLN A 1 181 ? 1.175 5.952 -10.624 1.00 90.81 181 GLN A CA 1
ATOM 1478 C C . GLN A 1 181 ? 1.013 6.088 -9.118 1.00 90.81 181 GLN A C 1
ATOM 1480 O O . GLN A 1 181 ? 1.417 7.091 -8.529 1.00 90.81 181 GLN A O 1
ATOM 1485 N N . ALA A 1 182 ? 0.484 5.036 -8.492 1.00 92.25 182 ALA A N 1
ATOM 1486 C CA . ALA A 1 182 ? 0.536 4.889 -7.043 1.00 92.25 182 ALA A CA 1
ATOM 1487 C C . ALA A 1 182 ? 1.989 4.976 -6.569 1.00 92.25 182 ALA A C 1
ATOM 1489 O O . ALA A 1 182 ? 2.868 4.315 -7.132 1.00 92.25 182 ALA A O 1
ATOM 1490 N N . TYR A 1 183 ? 2.229 5.789 -5.541 1.00 93.00 183 TYR A N 1
ATOM 1491 C CA . TYR A 1 183 ? 3.582 6.108 -5.108 1.00 93.00 183 TYR A CA 1
ATOM 1492 C C . TYR A 1 183 ? 3.787 5.916 -3.609 1.00 93.00 183 TYR A C 1
ATOM 1494 O O . TYR A 1 183 ? 4.733 5.234 -3.225 1.00 93.00 183 TYR A O 1
ATOM 1502 N N . ILE A 1 184 ? 2.883 6.423 -2.769 1.00 95.62 184 ILE A N 1
ATOM 1503 C CA . ILE A 1 184 ? 2.913 6.239 -1.310 1.00 95.62 184 ILE A CA 1
ATOM 1504 C C . ILE A 1 184 ? 1.544 5.754 -0.833 1.00 95.62 184 ILE A C 1
ATOM 1506 O O . ILE A 1 184 ? 0.512 6.167 -1.360 1.00 95.62 184 ILE A O 1
ATOM 1510 N N . VAL A 1 185 ? 1.523 4.884 0.175 1.00 97.38 185 VAL A N 1
ATOM 1511 C CA . VAL A 1 185 ? 0.313 4.599 0.955 1.00 97.38 185 VAL A CA 1
ATOM 1512 C C . VAL A 1 185 ? 0.477 5.164 2.352 1.00 97.38 185 VAL A C 1
ATOM 1514 O O . VAL A 1 185 ? 1.489 4.939 3.016 1.00 97.38 185 VAL A O 1
ATOM 1517 N N . LEU A 1 186 ? -0.558 5.877 2.786 1.00 97.56 186 LEU A N 1
ATOM 1518 C CA . LEU A 1 186 ? -0.684 6.441 4.119 1.00 97.56 186 LEU A CA 1
ATOM 1519 C C . LEU A 1 186 ? -1.831 5.737 4.839 1.00 97.56 186 LEU A C 1
ATOM 1521 O O . LEU A 1 186 ? -2.905 5.571 4.258 1.00 97.56 186 LEU A O 1
ATOM 1525 N N . SER A 1 187 ? -1.630 5.343 6.096 1.00 97.31 187 SER A N 1
ATOM 1526 C CA . SER A 1 187 ? -2.684 4.720 6.897 1.00 97.31 187 SER A CA 1
ATOM 1527 C C . SER A 1 187 ? -2.670 5.150 8.357 1.00 97.31 187 SER A C 1
ATOM 1529 O O . SER A 1 187 ? -1.601 5.339 8.932 1.00 97.31 187 SER A O 1
ATOM 1531 N N . MET A 1 188 ? -3.845 5.192 8.973 1.00 97.12 188 MET A N 1
ATOM 1532 C CA . MET A 1 188 ? -4.055 5.524 10.377 1.00 97.12 188 MET A CA 1
ATOM 1533 C C . MET A 1 188 ? -4.987 4.491 11.026 1.00 97.12 188 MET A C 1
ATOM 1535 O O . MET A 1 188 ? -6.102 4.289 10.531 1.00 97.12 188 MET A O 1
ATOM 1539 N N . PRO A 1 189 ? -4.573 3.837 12.121 1.00 96.06 189 PRO A N 1
ATOM 1540 C CA . PRO A 1 189 ? -5.448 2.946 12.867 1.00 96.06 189 PRO A CA 1
ATOM 1541 C C . PRO A 1 189 ? -6.432 3.733 13.745 1.00 96.06 189 PRO A C 1
ATOM 1543 O O . PRO A 1 189 ? -6.114 4.800 14.276 1.00 96.06 189 PRO A O 1
ATOM 1546 N N . TYR A 1 190 ? -7.628 3.182 13.932 1.00 95.75 190 TYR A N 1
ATOM 1547 C CA . TYR A 1 190 ? -8.631 3.695 14.865 1.00 95.75 190 TYR A CA 1
ATOM 1548 C C . TYR A 1 190 ? -9.558 2.565 15.327 1.00 95.75 190 TYR A C 1
ATOM 1550 O O . TYR A 1 190 ? -9.661 1.521 14.681 1.00 95.75 190 TYR A O 1
ATOM 1558 N N . VAL A 1 191 ? -10.202 2.748 16.476 1.00 93.94 191 VAL A N 1
ATOM 1559 C CA . VAL A 1 191 ? -11.073 1.744 17.096 1.00 93.94 191 VAL A CA 1
ATOM 1560 C C . VAL A 1 191 ? -12.384 2.387 17.518 1.00 93.94 191 VAL A C 1
ATOM 1562 O O . VAL A 1 191 ? -12.403 3.523 17.995 1.00 93.94 191 VAL A O 1
ATOM 1565 N N . TYR A 1 192 ? -13.474 1.643 17.367 1.00 93.88 192 TYR A N 1
ATOM 1566 C CA . TYR A 1 192 ? -14.749 1.964 17.993 1.00 93.88 192 TYR A CA 1
ATOM 1567 C C . TYR A 1 192 ? -14.953 1.158 19.278 1.00 93.88 192 TYR A C 1
ATOM 1569 O O . TYR A 1 192 ? -14.683 -0.037 19.322 1.00 93.88 192 TYR A O 1
ATOM 1577 N N . ASN A 1 193 ? -15.498 1.790 20.308 1.00 91.00 193 ASN A N 1
ATOM 1578 C CA . ASN A 1 193 ? -16.036 1.110 21.483 1.00 91.00 193 ASN A CA 1
ATOM 1579 C C . ASN A 1 193 ? -17.537 1.350 21.557 1.00 91.00 193 ASN A C 1
ATOM 1581 O O . ASN A 1 193 ? -18.016 2.379 21.096 1.00 91.00 193 ASN A O 1
ATOM 1585 N N . ILE A 1 194 ? -18.288 0.411 22.126 1.00 91.19 194 ILE A N 1
ATOM 1586 C CA . ILE A 1 194 ? -19.692 0.680 22.439 1.00 91.19 194 ILE A CA 1
ATOM 1587 C C . ILE A 1 194 ? -19.704 1.590 23.662 1.00 91.19 194 ILE A C 1
ATOM 1589 O O . ILE A 1 194 ? -19.075 1.271 24.667 1.00 91.19 194 ILE A O 1
ATOM 1593 N N . LYS A 1 195 ? -20.410 2.713 23.562 1.00 92.19 195 LYS A N 1
ATOM 1594 C CA . LYS A 1 195 ? -20.582 3.665 24.652 1.00 92.19 195 LYS A CA 1
ATOM 1595 C C . LYS A 1 195 ? -21.228 2.992 25.859 1.00 92.19 195 LYS A C 1
ATOM 1597 O O . LYS A 1 195 ? -22.290 2.370 25.732 1.00 92.19 195 LYS A O 1
ATOM 1602 N N . ASP A 1 196 ? -20.623 3.173 27.027 1.00 88.06 196 ASP A N 1
ATOM 1603 C CA . ASP A 1 196 ? -21.126 2.607 28.275 1.00 88.06 196 ASP A CA 1
ATOM 1604 C C . ASP A 1 196 ? -22.567 3.066 28.548 1.00 88.06 196 ASP A C 1
ATOM 1606 O O . ASP A 1 196 ? -22.910 4.247 28.457 1.00 88.06 196 ASP A O 1
ATOM 1610 N N . GLY A 1 197 ? -23.445 2.104 28.846 1.00 85.81 197 GLY A N 1
ATOM 1611 C CA . GLY A 1 197 ? -24.867 2.356 29.101 1.00 85.81 197 GLY A CA 1
ATOM 1612 C C . GLY A 1 197 ? -25.708 2.698 27.861 1.00 85.81 197 GLY A C 1
ATOM 1613 O O . GLY A 1 197 ? -26.891 3.020 28.004 1.00 85.81 197 GLY A O 1
ATOM 1614 N N . SER A 1 198 ? -25.154 2.620 26.645 1.00 88.31 198 SER A N 1
ATOM 1615 C CA . SER A 1 198 ? -25.917 2.895 25.425 1.00 88.31 198 SER A CA 1
ATOM 1616 C C . SER A 1 198 ? -26.947 1.803 25.128 1.00 88.31 198 SER A C 1
ATOM 1618 O O . SER A 1 198 ? -26.607 0.652 24.854 1.00 88.31 198 SER A O 1
ATOM 1620 N N . LYS A 1 199 ? -28.232 2.183 25.099 1.00 87.00 199 LYS A N 1
ATOM 1621 C CA . LYS A 1 199 ? -29.336 1.294 24.685 1.00 87.00 199 LYS A CA 1
ATOM 1622 C C . LYS A 1 199 ? -29.334 1.002 23.181 1.00 87.00 199 LYS A C 1
ATOM 1624 O O . LYS A 1 199 ? -29.877 -0.009 22.752 1.00 87.00 199 LYS A O 1
ATOM 1629 N N . THR A 1 200 ? -28.741 1.893 22.393 1.00 89.62 200 THR A N 1
ATOM 1630 C CA . THR A 1 200 ? -28.715 1.876 20.922 1.00 89.62 200 THR A CA 1
ATOM 1631 C C . THR A 1 200 ? -27.372 1.412 20.359 1.00 89.62 200 THR A C 1
ATOM 1633 O O . THR A 1 200 ? -27.187 1.437 19.145 1.00 89.62 200 THR A O 1
ATOM 1636 N N . LYS A 1 201 ? -26.440 0.971 21.221 1.00 91.12 201 LYS A N 1
ATOM 1637 C CA . LYS A 1 201 ? -25.068 0.581 20.852 1.00 91.12 201 LYS A CA 1
ATOM 1638 C C . LYS A 1 201 ? -24.332 1.678 20.068 1.00 91.12 201 LYS A C 1
ATOM 1640 O O . LYS A 1 201 ? -23.685 1.408 19.055 1.00 91.12 201 LYS A O 1
ATOM 1645 N N . GLU A 1 202 ? -24.465 2.921 20.524 1.00 93.31 202 GLU A N 1
ATOM 1646 C CA . GLU A 1 202 ? -23.691 4.057 20.011 1.00 93.31 202 GLU A CA 1
ATOM 1647 C C . GLU A 1 202 ? -22.194 3.780 20.133 1.00 93.31 202 GLU A C 1
ATOM 1649 O O . GLU A 1 202 ? -21.742 3.208 21.127 1.00 93.31 202 GLU A O 1
ATOM 1654 N N . LEU A 1 203 ? -21.435 4.190 19.122 1.00 93.31 203 LEU A N 1
ATOM 1655 C CA . LEU A 1 203 ? -19.998 3.987 19.064 1.00 93.31 203 LEU A CA 1
ATOM 1656 C C . LEU A 1 203 ? -19.236 5.241 19.501 1.00 93.31 203 LEU A C 1
ATOM 1658 O O . LEU A 1 203 ? -19.478 6.343 19.011 1.00 93.31 203 LEU A O 1
ATOM 1662 N N . GLU A 1 204 ? -18.256 5.047 20.375 1.00 92.56 204 GLU A N 1
ATOM 1663 C CA . GLU A 1 204 ? -17.237 6.026 20.738 1.00 92.56 204 GLU A CA 1
ATOM 1664 C C . GLU A 1 204 ? -15.946 5.750 19.972 1.00 92.56 204 GLU A C 1
ATOM 1666 O O . GLU A 1 204 ? -15.479 4.614 19.888 1.00 92.56 204 GLU A O 1
ATOM 1671 N N . LEU A 1 205 ? -15.378 6.803 19.389 1.00 93.81 205 LEU A N 1
ATOM 1672 C CA . LEU A 1 205 ? -14.188 6.733 18.551 1.00 93.81 205 LEU A CA 1
ATOM 1673 C C . LEU A 1 205 ? -12.917 6.947 19.379 1.00 93.81 205 LEU A C 1
ATOM 1675 O O . LEU A 1 205 ? -12.796 7.946 20.084 1.00 93.81 205 LEU A O 1
ATOM 1679 N N . ILE A 1 206 ? -11.927 6.080 19.177 1.00 91.94 206 ILE A N 1
ATOM 1680 C CA . ILE A 1 206 ? -10.535 6.301 19.576 1.00 91.94 206 ILE A CA 1
ATOM 1681 C C . ILE A 1 206 ? -9.667 6.269 18.315 1.00 91.94 206 ILE A C 1
ATOM 1683 O O . ILE A 1 206 ? -9.517 5.225 17.679 1.00 91.94 206 ILE A O 1
ATOM 1687 N N . SER A 1 207 ? -9.096 7.412 17.937 1.00 91.31 207 SER A N 1
ATOM 1688 C CA . SER A 1 207 ? -8.172 7.542 16.803 1.00 91.31 207 SER A CA 1
ATOM 1689 C C . SER A 1 207 ? -6.726 7.657 17.277 1.00 91.31 207 SER A C 1
ATOM 1691 O O . SER A 1 207 ? -6.437 8.445 18.173 1.00 91.31 207 SER A O 1
ATOM 1693 N N . TYR A 1 208 ? -5.814 6.920 16.642 1.00 91.56 208 TYR A N 1
ATOM 1694 C CA . TYR A 1 208 ? -4.380 6.949 16.949 1.00 91.56 208 TYR A CA 1
ATOM 1695 C C . TYR A 1 208 ? -3.638 7.800 15.914 1.00 91.56 208 TYR A C 1
ATOM 1697 O O . TYR A 1 208 ? -2.942 7.297 15.027 1.00 91.56 208 TYR A O 1
ATOM 1705 N N . GLU A 1 209 ? -3.839 9.112 15.991 1.00 91.50 209 GLU A N 1
ATOM 1706 C CA . GLU A 1 209 ? -3.315 10.088 15.029 1.00 91.50 209 GLU A CA 1
ATOM 1707 C C . GLU A 1 209 ? -1.778 10.205 15.041 1.00 91.50 209 GLU A C 1
ATOM 1709 O O . GLU A 1 209 ? -1.175 10.756 14.115 1.00 91.50 209 GLU A O 1
ATOM 1714 N N . GLU A 1 210 ? -1.140 9.725 16.104 1.00 90.94 210 GLU A N 1
ATOM 1715 C CA . GLU A 1 210 ? 0.307 9.622 16.292 1.00 90.94 210 GLU A CA 1
ATOM 1716 C C . GLU A 1 210 ? 0.901 8.330 15.712 1.00 90.94 210 GLU A C 1
ATOM 1718 O O . GLU A 1 210 ? 2.113 8.240 15.530 1.00 90.94 210 GLU A O 1
ATOM 1723 N N . LYS A 1 211 ? 0.061 7.340 15.380 1.00 92.19 211 LYS A N 1
ATOM 1724 C CA . LYS A 1 211 ? 0.471 6.039 14.820 1.00 92.19 211 LYS A CA 1
ATOM 1725 C C . LYS A 1 211 ? 0.241 5.949 13.314 1.00 92.19 211 LYS A C 1
ATOM 1727 O O . LYS A 1 211 ? -0.067 4.883 12.785 1.00 92.19 211 LYS A O 1
ATOM 1732 N N . ILE A 1 212 ? 0.360 7.072 12.614 1.00 95.62 212 ILE A N 1
ATOM 1733 C CA . ILE A 1 212 ? 0.265 7.087 11.156 1.00 95.62 212 ILE A CA 1
ATOM 1734 C C . ILE A 1 212 ? 1.475 6.365 10.567 1.00 95.62 212 ILE A C 1
ATOM 1736 O O . ILE A 1 212 ? 2.619 6.607 10.951 1.00 95.62 212 ILE A O 1
ATOM 1740 N N . ILE A 1 213 ? 1.202 5.472 9.623 1.00 96.38 213 ILE A N 1
ATOM 1741 C CA . ILE A 1 213 ? 2.208 4.686 8.914 1.00 96.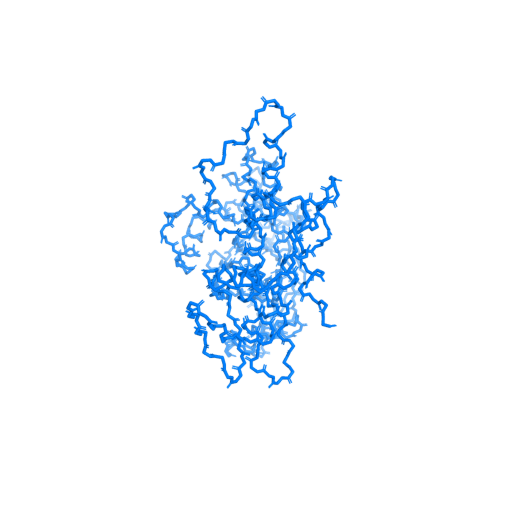38 213 ILE A CA 1
ATOM 1742 C C . ILE A 1 213 ? 2.209 5.131 7.456 1.00 96.38 213 ILE A C 1
ATOM 1744 O O . ILE A 1 213 ? 1.148 5.207 6.829 1.00 96.38 213 ILE A O 1
ATOM 1748 N 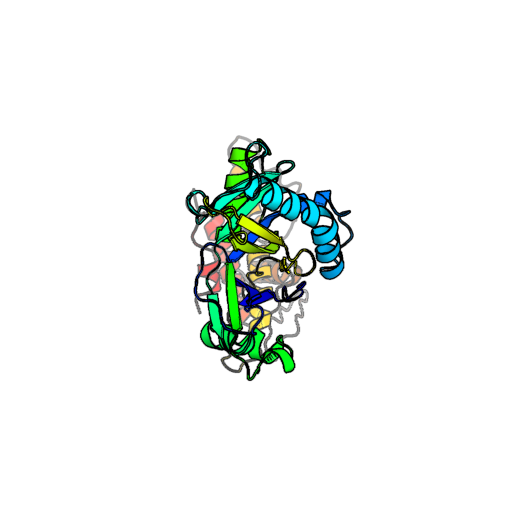N . ALA A 1 214 ? 3.397 5.404 6.920 1.00 96.56 214 ALA A N 1
ATOM 1749 C CA . ALA A 1 214 ? 3.595 5.778 5.528 1.00 96.56 214 ALA A CA 1
ATOM 1750 C C . ALA A 1 214 ? 4.728 4.957 4.916 1.00 96.56 214 ALA A C 1
ATOM 1752 O O . ALA A 1 214 ? 5.791 4.792 5.523 1.00 96.56 214 ALA A O 1
ATOM 1753 N N . SER A 1 215 ? 4.531 4.477 3.693 1.00 95.75 215 SER A N 1
ATOM 1754 C CA . SER A 1 215 ? 5.625 3.881 2.931 1.00 95.75 215 SER A CA 1
ATOM 1755 C C . SER A 1 215 ? 5.419 3.988 1.427 1.00 95.75 215 SER A C 1
ATOM 1757 O O . SER A 1 215 ? 4.300 4.143 0.927 1.00 95.75 215 SER A O 1
ATOM 1759 N N . PHE A 1 216 ? 6.537 3.938 0.706 1.00 93.88 216 PHE A N 1
ATOM 1760 C CA . PHE A 1 216 ? 6.545 3.915 -0.748 1.00 93.88 216 PHE A CA 1
ATOM 1761 C C . PHE A 1 216 ? 6.027 2.578 -1.276 1.00 93.88 216 PHE A C 1
ATOM 1763 O O . PHE A 1 216 ? 6.227 1.524 -0.662 1.00 93.88 216 PHE A O 1
ATOM 1770 N N . MET A 1 217 ? 5.428 2.615 -2.467 1.00 90.75 217 MET A N 1
ATOM 1771 C CA . MET A 1 217 ? 5.107 1.411 -3.227 1.00 90.75 217 MET A CA 1
ATOM 1772 C C . MET A 1 217 ? 6.345 0.528 -3.383 1.00 90.75 217 MET A C 1
ATOM 1774 O O . MET A 1 217 ? 7.446 1.052 -3.551 1.00 90.75 217 MET A O 1
ATOM 1778 N N . PRO A 1 218 ? 6.193 -0.805 -3.366 1.00 80.25 218 PRO A N 1
ATOM 1779 C CA . PRO A 1 218 ? 7.324 -1.688 -3.581 1.00 80.25 218 PRO A CA 1
ATOM 1780 C C . PRO A 1 218 ? 7.884 -1.402 -4.977 1.00 80.25 218 PRO A C 1
ATOM 1782 O O . PRO A 1 218 ? 7.166 -1.460 -5.980 1.00 80.25 218 PRO A O 1
ATOM 1785 N N . GLU A 1 219 ? 9.162 -1.029 -5.035 1.00 67.12 219 GLU A N 1
ATOM 1786 C CA . GLU A 1 219 ? 9.867 -0.931 -6.305 1.00 67.12 219 GLU A CA 1
ATOM 1787 C C . GLU A 1 219 ? 9.976 -2.351 -6.848 1.00 67.12 219 GLU A C 1
ATOM 1789 O O . GLU A 1 219 ? 10.435 -3.264 -6.159 1.00 67.12 219 GLU A O 1
ATOM 1794 N N . LEU A 1 220 ? 9.525 -2.546 -8.084 1.00 55.22 220 LEU A N 1
ATOM 1795 C CA . LEU A 1 220 ? 9.811 -3.776 -8.796 1.00 55.22 220 LEU A CA 1
ATOM 1796 C C . LEU A 1 220 ? 11.282 -3.683 -9.195 1.00 55.22 220 LEU A C 1
ATOM 1798 O O . LEU A 1 220 ? 11.623 -3.165 -10.257 1.00 55.22 220 LEU A O 1
ATOM 1802 N N . ILE A 1 221 ? 12.160 -4.097 -8.283 1.00 45.81 221 ILE A N 1
ATOM 1803 C CA . ILE A 1 221 ? 13.555 -4.334 -8.615 1.00 45.81 221 ILE A CA 1
ATOM 1804 C C . ILE A 1 221 ? 13.512 -5.567 -9.506 1.00 45.81 221 ILE A C 1
ATOM 1806 O O . ILE A 1 221 ? 13.388 -6.690 -9.027 1.00 45.81 221 ILE A O 1
ATOM 1810 N N . VAL A 1 222 ? 13.525 -5.349 -10.821 1.00 39.50 222 VAL A N 1
ATOM 1811 C CA . VAL A 1 222 ? 13.812 -6.423 -11.767 1.00 39.50 222 VAL A CA 1
ATOM 1812 C C . VAL A 1 222 ? 15.274 -6.780 -11.541 1.00 39.50 222 VAL A C 1
ATOM 1814 O O . VAL A 1 222 ? 16.175 -6.240 -12.183 1.00 39.50 222 VAL A O 1
ATOM 1817 N N . GLU A 1 223 ? 15.522 -7.652 -10.572 1.00 36.50 223 GLU A N 1
ATOM 1818 C CA . GLU A 1 223 ? 16.745 -8.429 -10.551 1.00 36.50 223 GLU A CA 1
ATOM 1819 C C . GLU A 1 223 ? 16.634 -9.381 -11.738 1.00 36.50 223 GLU A C 1
ATOM 1821 O O . GLU A 1 223 ? 15.971 -10.415 -11.684 1.00 36.50 223 GLU A O 1
ATOM 1826 N N . TYR A 1 224 ? 17.226 -8.990 -12.867 1.00 37.19 224 TYR A N 1
ATOM 1827 C CA . TYR A 1 224 ? 17.511 -9.942 -13.929 1.00 37.19 224 TYR A CA 1
ATOM 1828 C C . TYR A 1 224 ? 18.405 -11.004 -13.300 1.00 37.19 224 TYR A C 1
ATOM 1830 O O . TYR A 1 224 ? 19.569 -10.731 -13.007 1.00 37.19 224 TYR A O 1
ATOM 1838 N N . GLY A 1 225 ? 17.815 -12.163 -13.000 1.00 31.92 225 GLY A N 1
ATOM 1839 C CA . GLY A 1 225 ? 18.478 -13.258 -12.315 1.00 31.92 225 GLY A CA 1
ATOM 1840 C C . GLY A 1 225 ? 19.820 -13.552 -12.966 1.00 31.92 225 GLY A C 1
ATOM 1841 O O . GLY A 1 225 ? 19.894 -14.074 -14.077 1.00 31.92 225 GLY A O 1
ATOM 1842 N N . VAL A 1 226 ? 20.884 -13.200 -12.252 1.00 36.34 226 VAL A N 1
ATOM 1843 C CA . VAL A 1 226 ? 22.228 -13.683 -12.515 1.00 36.34 226 VAL A CA 1
ATOM 1844 C C . VAL A 1 226 ? 22.219 -15.133 -12.052 1.00 36.34 226 VAL A C 1
ATOM 1846 O O . VAL A 1 226 ? 22.358 -15.412 -10.862 1.00 36.34 226 VAL A O 1
ATOM 1849 N N . PHE A 1 227 ? 22.013 -16.072 -12.974 1.00 36.50 227 PHE A N 1
ATOM 1850 C CA . PHE A 1 227 ? 22.405 -17.450 -12.708 1.00 36.50 227 PHE A CA 1
ATOM 1851 C C . PHE A 1 227 ? 23.926 -17.433 -12.514 1.00 36.50 227 PHE A C 1
ATOM 1853 O O . PHE A 1 227 ? 24.690 -17.176 -13.445 1.00 36.50 227 PHE A O 1
ATOM 1860 N N . PHE A 1 228 ? 24.360 -17.592 -11.265 1.00 36.72 228 PHE A N 1
ATOM 1861 C CA . PHE A 1 228 ? 25.764 -17.743 -10.912 1.00 36.72 228 PHE A CA 1
ATOM 1862 C C . PHE A 1 228 ? 26.242 -19.101 -11.434 1.00 36.72 228 PHE A C 1
ATOM 1864 O O . PHE A 1 228 ? 26.052 -20.113 -10.766 1.00 36.72 228 PHE A O 1
ATOM 1871 N N . ASP A 1 229 ? 26.868 -19.130 -12.611 1.00 39.06 229 ASP A N 1
ATOM 1872 C CA . ASP A 1 229 ? 27.636 -20.303 -13.063 1.00 39.06 229 ASP A CA 1
ATOM 1873 C C . ASP A 1 229 ? 29.099 -20.283 -12.570 1.00 39.06 229 ASP A C 1
ATOM 1875 O O . ASP A 1 229 ? 29.863 -21.206 -12.833 1.00 39.06 229 ASP A O 1
ATOM 1879 N N . GLY A 1 230 ? 29.493 -19.247 -11.820 1.00 36.56 230 GLY A N 1
ATOM 1880 C CA . GLY A 1 230 ? 30.852 -19.096 -11.299 1.00 36.56 230 GLY A CA 1
ATOM 1881 C C . GLY A 1 230 ? 31.821 -18.348 -12.219 1.00 36.56 230 GLY A C 1
ATOM 1882 O O . GLY A 1 230 ? 32.991 -18.217 -11.862 1.00 36.56 230 GLY A O 1
ATOM 1883 N N . THR A 1 231 ? 31.376 -17.796 -13.353 1.00 42.56 231 THR A N 1
ATOM 1884 C CA . THR A 1 231 ? 32.221 -16.957 -14.217 1.00 42.56 231 THR A CA 1
ATOM 1885 C C . THR A 1 231 ? 31.856 -15.464 -14.126 1.00 42.56 231 THR A C 1
ATOM 1887 O O . THR A 1 231 ? 30.693 -15.071 -14.175 1.00 42.56 231 THR A O 1
ATOM 1890 N N . ASN A 1 232 ? 32.863 -14.590 -13.984 1.00 42.69 232 ASN A N 1
ATOM 1891 C CA . ASN A 1 232 ? 32.758 -13.123 -13.810 1.00 42.69 232 ASN A CA 1
ATOM 1892 C C . ASN A 1 232 ? 32.150 -12.345 -15.017 1.00 42.69 232 ASN A C 1
ATOM 1894 O O . ASN A 1 232 ? 32.383 -11.146 -15.166 1.00 42.69 232 ASN A O 1
ATOM 1898 N N . ASN A 1 233 ? 31.372 -12.986 -15.896 1.00 44.75 233 ASN A N 1
ATOM 1899 C CA . ASN A 1 233 ? 30.985 -12.457 -17.212 1.00 44.75 233 ASN A CA 1
ATOM 1900 C C . ASN A 1 233 ? 29.608 -11.758 -17.285 1.00 44.75 233 ASN A C 1
ATOM 1902 O O . ASN A 1 233 ? 29.296 -11.140 -18.302 1.00 44.75 233 ASN A O 1
ATOM 1906 N N . ASN A 1 234 ? 28.76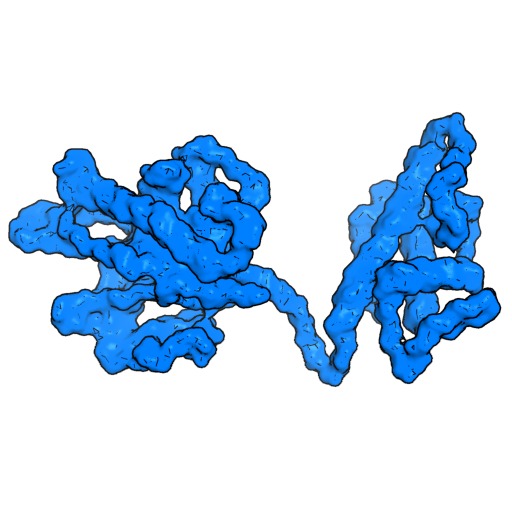9 -11.806 -16.244 1.00 47.72 234 ASN A N 1
ATOM 1907 C CA . ASN A 1 234 ? 27.327 -11.561 -16.432 1.00 47.72 234 ASN A CA 1
ATOM 1908 C C . ASN A 1 234 ? 26.831 -10.103 -16.317 1.00 47.72 234 ASN A C 1
ATOM 1910 O O . ASN A 1 234 ? 25.875 -9.756 -17.006 1.00 47.72 234 ASN A O 1
ATOM 1914 N N . ILE A 1 235 ? 27.479 -9.210 -15.556 1.00 43.84 235 ILE A N 1
ATOM 1915 C CA . ILE A 1 235 ? 27.115 -7.770 -15.559 1.00 43.84 235 ILE A CA 1
ATOM 1916 C C . ILE A 1 235 ? 27.440 -7.133 -16.923 1.00 43.84 235 ILE A C 1
ATOM 1918 O O . ILE A 1 235 ? 26.692 -6.304 -17.442 1.00 43.84 235 ILE A O 1
ATOM 1922 N N . TYR A 1 236 ? 28.526 -7.584 -17.549 1.00 48.78 236 TYR A N 1
ATOM 1923 C CA . TYR A 1 236 ? 29.039 -7.049 -18.809 1.00 48.78 236 TYR A CA 1
ATOM 1924 C C . TYR A 1 236 ? 28.182 -7.426 -20.024 1.00 48.78 236 TYR A C 1
ATOM 1926 O O . TYR A 1 236 ? 28.103 -6.655 -20.980 1.00 48.78 236 TYR A O 1
ATOM 1934 N N . ASN A 1 237 ? 27.475 -8.558 -19.964 1.00 54.69 237 ASN A N 1
ATOM 1935 C CA . ASN A 1 237 ? 26.554 -8.988 -21.015 1.00 54.69 237 ASN A CA 1
ATOM 1936 C C . ASN A 1 237 ? 25.320 -8.074 -21.140 1.00 54.69 237 ASN A C 1
ATOM 1938 O O . ASN A 1 237 ? 24.758 -7.966 -22.228 1.00 54.69 237 ASN A O 1
ATOM 1942 N N . ILE A 1 238 ? 24.921 -7.372 -20.071 1.00 53.53 238 ILE A N 1
ATOM 1943 C CA . ILE A 1 238 ? 23.764 -6.460 -20.088 1.00 53.53 238 ILE A CA 1
ATOM 1944 C C . ILE A 1 238 ? 24.106 -5.156 -20.808 1.00 53.53 238 ILE A C 1
ATOM 1946 O O . ILE A 1 238 ? 23.363 -4.741 -21.698 1.00 53.53 238 ILE A O 1
ATOM 1950 N N . ASP A 1 239 ? 25.232 -4.525 -20.467 1.00 58.41 239 ASP A N 1
ATOM 1951 C CA . ASP A 1 239 ? 25.695 -3.319 -21.166 1.00 58.41 239 ASP A CA 1
ATOM 1952 C C . ASP A 1 239 ? 26.052 -3.632 -22.617 1.00 58.41 239 ASP A C 1
ATOM 1954 O O . ASP A 1 239 ? 25.697 -2.869 -23.516 1.00 58.41 239 ASP A O 1
ATOM 1958 N N . PHE A 1 240 ? 26.669 -4.793 -22.860 1.00 66.06 240 PHE A N 1
ATOM 1959 C CA . PHE A 1 240 ? 26.873 -5.315 -24.204 1.00 66.06 240 PHE A CA 1
ATOM 1960 C C . PHE A 1 240 ? 25.544 -5.413 -24.961 1.00 66.06 240 PHE A C 1
ATOM 1962 O O . PHE A 1 240 ? 25.398 -4.770 -25.993 1.00 66.06 240 PHE A O 1
ATOM 1969 N N . TYR A 1 241 ? 24.544 -6.125 -24.430 1.00 65.88 241 TYR A N 1
ATOM 1970 C CA . TYR A 1 241 ? 23.248 -6.312 -25.090 1.00 65.88 241 TYR A CA 1
ATOM 1971 C C . TYR A 1 241 ? 22.496 -4.993 -25.301 1.00 65.88 241 TYR A C 1
ATOM 1973 O O . TYR A 1 241 ? 21.943 -4.750 -26.375 1.00 65.88 241 TYR A O 1
ATOM 1981 N N . LYS A 1 242 ? 22.489 -4.108 -24.299 1.00 69.44 242 LYS A N 1
ATOM 1982 C CA . LYS A 1 242 ? 21.859 -2.785 -24.373 1.00 69.44 242 LYS A CA 1
ATOM 1983 C C . LYS A 1 242 ? 22.507 -1.926 -25.455 1.00 69.44 242 LYS A C 1
ATOM 1985 O O . LYS A 1 242 ? 21.789 -1.355 -26.277 1.00 69.44 242 LYS A O 1
ATOM 1990 N N . ASN A 1 243 ? 23.837 -1.850 -25.470 1.00 70.25 243 ASN A N 1
ATOM 1991 C CA . ASN A 1 243 ? 24.578 -1.055 -26.447 1.00 70.25 243 ASN A CA 1
ATOM 1992 C C . ASN A 1 243 ? 24.475 -1.668 -27.846 1.00 70.25 243 ASN A C 1
ATOM 1994 O O . ASN A 1 243 ? 24.263 -0.932 -28.802 1.00 70.25 243 ASN A O 1
ATOM 1998 N N . PHE A 1 244 ? 24.513 -2.996 -27.964 1.00 73.38 244 PHE A N 1
ATOM 1999 C CA . PHE A 1 244 ? 24.360 -3.720 -29.228 1.00 73.38 244 PHE A CA 1
ATOM 2000 C C . PHE A 1 244 ? 22.957 -3.539 -29.823 1.00 73.38 244 PHE A C 1
ATOM 2002 O O . PHE A 1 244 ? 22.813 -3.207 -30.997 1.00 73.38 244 PHE A O 1
ATOM 2009 N N . LYS A 1 245 ? 21.903 -3.650 -29.001 1.00 75.94 245 LYS A N 1
ATOM 2010 C CA . LYS A 1 245 ? 20.520 -3.378 -29.423 1.00 75.94 245 LYS A CA 1
ATOM 2011 C C . LYS A 1 245 ? 20.318 -1.913 -29.803 1.00 75.94 245 LYS A C 1
ATOM 2013 O O . LYS A 1 245 ? 19.590 -1.636 -30.749 1.00 75.94 245 LYS A O 1
ATOM 2018 N N . LYS A 1 246 ? 20.920 -0.971 -29.066 1.00 78.38 246 LYS A N 1
ATOM 2019 C CA . LYS A 1 246 ? 20.856 0.457 -29.406 1.00 78.38 246 LYS A CA 1
ATOM 2020 C C . LYS A 1 246 ? 21.567 0.733 -30.732 1.00 78.38 246 LYS A C 1
ATOM 2022 O O . LYS A 1 246 ? 20.986 1.398 -31.578 1.00 78.38 246 LYS A O 1
ATOM 2027 N N . PHE A 1 247 ? 22.761 0.172 -30.909 1.00 81.38 247 PHE A N 1
ATOM 2028 C CA . PHE A 1 247 ? 23.538 0.263 -32.139 1.00 81.38 247 PHE A CA 1
ATOM 2029 C C . PHE A 1 247 ? 22.744 -0.236 -33.344 1.00 81.38 247 PHE A C 1
ATOM 2031 O O . PHE A 1 247 ? 22.657 0.493 -34.312 1.00 81.38 247 PHE A O 1
ATOM 2038 N N . LEU A 1 248 ? 22.104 -1.409 -33.281 1.00 79.44 248 LEU A N 1
ATOM 2039 C CA . LEU A 1 248 ? 21.360 -1.964 -34.421 1.00 79.44 248 LEU A CA 1
ATOM 2040 C C . LEU A 1 248 ? 20.142 -1.137 -34.856 1.00 79.44 248 LEU A C 1
ATOM 2042 O O . LEU A 1 248 ? 19.755 -1.195 -36.019 1.00 79.44 248 LEU A O 1
ATOM 2046 N N . LYS A 1 249 ? 19.518 -0.390 -33.937 1.00 80.12 249 LYS A N 1
ATOM 2047 C CA . LYS A 1 249 ? 18.307 0.386 -34.242 1.00 80.12 249 LYS A CA 1
ATOM 2048 C C . LYS A 1 249 ? 18.566 1.555 -35.186 1.00 80.12 249 LYS A C 1
ATOM 2050 O O . LYS A 1 249 ? 17.691 1.858 -35.985 1.00 80.12 249 LYS A O 1
ATOM 2055 N N . GLU A 1 250 ? 19.711 2.222 -35.059 1.00 80.81 250 GLU A N 1
ATOM 2056 C CA . GLU A 1 250 ? 20.010 3.428 -35.843 1.00 80.81 250 GLU A CA 1
ATOM 2057 C C . GLU A 1 250 ? 20.256 3.090 -37.332 1.00 80.81 250 GLU A C 1
ATOM 2059 O O . GLU A 1 250 ? 19.465 3.546 -38.153 1.00 80.81 250 GLU A O 1
ATOM 2064 N N . PRO A 1 251 ? 21.198 2.196 -37.707 1.00 80.06 251 PRO A N 1
ATOM 2065 C CA . PRO A 1 251 ? 21.428 1.816 -39.102 1.00 80.06 251 PRO A CA 1
ATOM 2066 C C . PRO A 1 251 ? 20.227 1.125 -39.755 1.00 80.06 251 PRO A C 1
ATOM 2068 O O . PRO A 1 251 ? 19.992 1.305 -40.944 1.00 80.06 251 PRO A O 1
ATOM 2071 N N . ALA A 1 252 ? 19.454 0.334 -38.998 1.00 81.12 252 ALA A N 1
ATOM 2072 C CA . ALA A 1 252 ? 18.243 -0.297 -39.526 1.00 81.12 252 ALA A CA 1
ATOM 2073 C C . ALA A 1 252 ? 17.191 0.748 -39.909 1.00 81.12 252 ALA A C 1
ATOM 2075 O O . ALA A 1 252 ? 16.624 0.677 -40.996 1.00 81.12 252 ALA A O 1
ATOM 2076 N N . LYS A 1 253 ? 16.984 1.749 -39.046 1.00 79.62 253 LYS A N 1
ATOM 2077 C CA . LYS A 1 253 ? 16.069 2.851 -39.329 1.00 79.62 253 LYS A CA 1
ATOM 2078 C C . LYS A 1 253 ? 16.547 3.691 -40.517 1.00 79.62 253 LYS A C 1
ATOM 2080 O O . LYS A 1 253 ? 15.736 4.026 -41.368 1.00 79.62 253 LYS A O 1
ATOM 2085 N N . ASP A 1 254 ? 17.847 3.964 -40.622 1.00 77.75 254 ASP A N 1
ATOM 2086 C CA . ASP A 1 254 ? 18.413 4.707 -41.758 1.00 77.75 254 ASP A CA 1
ATOM 2087 C C . ASP A 1 254 ? 18.219 3.964 -43.098 1.00 77.75 254 ASP A C 1
ATOM 2089 O O . ASP A 1 254 ? 17.997 4.592 -44.137 1.00 77.75 254 ASP A O 1
ATOM 2093 N N . ILE A 1 255 ? 18.262 2.624 -43.085 1.00 77.06 255 ILE A N 1
ATOM 2094 C CA . ILE A 1 255 ? 17.928 1.780 -44.245 1.00 77.06 255 ILE A CA 1
ATOM 2095 C C . ILE A 1 255 ? 16.436 1.867 -44.577 1.00 77.06 255 ILE A C 1
ATOM 2097 O O . ILE A 1 255 ? 16.095 2.082 -45.738 1.00 77.06 255 ILE A O 1
ATOM 2101 N N . GLU A 1 256 ? 15.552 1.731 -43.587 1.00 77.94 256 GLU A N 1
ATOM 2102 C CA . GLU A 1 256 ? 14.097 1.837 -43.776 1.00 77.94 256 GLU A CA 1
ATOM 2103 C C . GLU A 1 256 ? 13.687 3.214 -44.323 1.00 77.94 256 GLU A C 1
ATOM 2105 O O . GLU A 1 256 ? 12.981 3.299 -45.331 1.00 77.94 256 GLU A O 1
ATOM 2110 N N . ASP A 1 257 ? 14.175 4.294 -43.708 1.00 76.25 257 ASP A N 1
ATOM 2111 C CA . ASP A 1 257 ? 13.932 5.672 -44.145 1.00 76.25 257 ASP A CA 1
ATOM 2112 C C . ASP A 1 257 ? 14.477 5.881 -45.571 1.00 76.25 257 ASP A C 1
ATOM 2114 O O . ASP A 1 257 ? 13.801 6.446 -46.433 1.00 76.25 257 ASP A O 1
ATOM 2118 N N . GLY A 1 258 ? 15.659 5.331 -45.867 1.00 69.62 258 GLY A N 1
ATOM 2119 C CA . GLY A 1 258 ? 16.272 5.413 -47.186 1.00 69.62 258 GLY A CA 1
ATOM 2120 C C . GLY A 1 258 ? 15.586 4.608 -48.292 1.00 69.62 258 GLY A C 1
ATOM 2121 O O . GLY A 1 258 ? 15.792 4.924 -49.464 1.00 69.62 258 GLY A O 1
ATOM 2122 N N . LEU A 1 259 ? 14.785 3.598 -47.951 1.00 71.50 259 LEU A N 1
ATOM 2123 C CA . LEU A 1 259 ? 13.912 2.895 -48.893 1.00 71.50 259 LEU A CA 1
ATOM 2124 C C . LEU A 1 259 ? 12.624 3.689 -49.152 1.00 71.50 259 LEU A C 1
ATOM 2126 O O . LEU A 1 259 ? 12.202 3.785 -50.302 1.00 71.50 259 LEU A O 1
ATOM 2130 N N . ASN A 1 260 ? 12.049 4.306 -48.114 1.00 66.06 260 ASN A N 1
ATOM 2131 C CA . ASN A 1 260 ? 10.815 5.093 -48.212 1.00 66.06 260 ASN A CA 1
ATOM 2132 C C . ASN A 1 260 ? 10.995 6.402 -49.007 1.00 66.06 260 ASN A C 1
ATOM 2134 O O . ASN A 1 260 ? 10.079 6.830 -49.704 1.00 66.06 260 ASN A O 1
ATOM 2138 N N . GLU A 1 261 ? 12.170 7.038 -48.943 1.00 57.81 261 GLU A N 1
ATOM 2139 C CA . GLU A 1 261 ? 12.468 8.266 -49.704 1.00 57.81 261 GLU A CA 1
ATOM 2140 C C . GLU A 1 261 ? 12.641 8.044 -51.222 1.00 57.81 261 GLU A C 1
ATOM 2142 O O . GLU A 1 261 ? 12.649 9.012 -51.983 1.00 57.81 261 GLU A O 1
ATOM 2147 N N . ASN A 1 262 ? 12.769 6.795 -51.682 1.00 52.97 262 ASN A N 1
ATOM 2148 C CA . ASN A 1 262 ? 12.997 6.463 -53.093 1.00 52.97 262 ASN A CA 1
ATOM 2149 C C . ASN A 1 262 ? 11.709 6.166 -53.889 1.00 52.97 262 ASN A C 1
ATOM 2151 O O . ASN A 1 262 ? 11.808 5.848 -55.075 1.00 52.97 262 ASN A O 1
ATOM 2155 N N . ASP A 1 263 ? 10.522 6.277 -53.281 1.00 45.16 263 ASP A N 1
ATOM 2156 C CA . ASP A 1 263 ? 9.274 5.809 -53.908 1.00 45.16 263 ASP A CA 1
ATOM 2157 C C . ASP A 1 263 ? 8.571 6.816 -54.847 1.00 45.16 263 ASP A C 1
ATOM 2159 O O . ASP A 1 263 ? 7.650 6.420 -55.553 1.00 45.16 263 ASP A O 1
ATOM 2163 N N . GLU A 1 264 ? 9.019 8.073 -54.991 1.00 43.62 264 GLU A N 1
ATOM 2164 C CA . GLU A 1 264 ? 8.464 8.985 -56.015 1.00 43.62 264 GLU A CA 1
ATOM 2165 C C . GLU A 1 264 ? 9.525 9.901 -56.670 1.00 43.62 264 GLU A C 1
ATOM 2167 O O . GLU A 1 264 ? 9.932 10.940 -56.152 1.00 43.62 264 GLU A O 1
ATOM 2172 N N . PHE A 1 265 ? 9.950 9.530 -57.885 1.00 46.34 265 PHE A N 1
ATOM 2173 C CA . PHE A 1 265 ? 10.457 10.435 -58.935 1.00 46.34 265 PHE A CA 1
ATOM 2174 C C . PHE A 1 265 ? 11.617 11.407 -58.618 1.00 46.34 265 PHE A C 1
ATOM 2176 O O . PHE A 1 265 ? 11.720 12.463 -59.243 1.00 46.34 265 PHE A O 1
ATOM 2183 N N . SER A 1 266 ? 12.566 11.067 -57.742 1.00 38.47 266 SER A N 1
ATOM 2184 C CA . SER A 1 266 ? 13.766 11.899 -57.544 1.00 38.47 266 SER A CA 1
ATOM 2185 C C . SER A 1 266 ? 15.018 11.061 -57.305 1.00 38.47 266 SER A C 1
ATOM 2187 O O . SER A 1 266 ? 15.044 10.220 -56.418 1.00 38.47 266 SER A O 1
ATOM 2189 N N . LYS A 1 267 ? 16.089 11.320 -58.071 1.00 42.03 267 LYS A N 1
ATOM 2190 C CA . LYS A 1 267 ? 17.444 10.826 -57.759 1.00 42.03 267 LYS A CA 1
ATOM 2191 C C . LYS A 1 267 ? 17.750 11.083 -56.275 1.00 42.03 267 LYS A C 1
ATOM 2193 O O . LYS A 1 267 ? 17.471 12.193 -55.811 1.00 42.03 267 LYS A O 1
ATOM 2198 N N . PRO A 1 268 ? 18.361 10.126 -55.558 1.00 43.19 268 PRO A N 1
ATOM 2199 C CA . PRO A 1 268 ? 18.534 10.232 -54.119 1.00 43.19 268 PRO A CA 1
ATOM 2200 C C . PRO A 1 268 ? 19.356 11.480 -53.799 1.00 43.19 268 PRO A C 1
ATOM 2202 O O . PRO A 1 268 ? 20.473 11.656 -54.299 1.00 43.19 268 PRO A O 1
ATOM 2205 N N . LYS A 1 269 ? 18.819 12.372 -52.958 1.00 45.44 269 LYS A N 1
ATOM 2206 C CA . LYS A 1 269 ? 19.621 13.423 -52.324 1.00 45.44 269 LYS A CA 1
ATOM 2207 C C . LYS A 1 269 ? 20.522 12.754 -51.282 1.00 45.44 269 LYS A C 1
ATOM 2209 O O . LYS A 1 269 ? 20.276 12.813 -50.089 1.00 45.44 269 LYS A O 1
ATOM 2214 N N . LEU A 1 270 ? 21.615 12.159 -51.753 1.00 50.59 270 LEU A N 1
ATOM 2215 C CA . LEU A 1 270 ? 22.727 11.592 -50.976 1.00 50.59 270 LEU A CA 1
ATOM 2216 C C . LEU A 1 270 ? 23.523 12.647 -50.166 1.00 50.59 270 LEU A C 1
ATOM 2218 O O . LEU A 1 270 ? 24.679 12.417 -49.834 1.00 50.59 270 LEU A O 1
ATOM 2222 N N . LYS A 1 271 ? 22.970 13.838 -49.896 1.00 42.47 271 LYS A N 1
ATOM 2223 C CA . LYS A 1 271 ? 23.761 14.993 -49.436 1.00 42.47 271 LYS A CA 1
ATOM 2224 C C . LYS A 1 271 ? 24.029 15.051 -47.931 1.00 42.47 271 LYS A C 1
ATOM 2226 O O . LYS A 1 271 ? 25.005 15.691 -47.565 1.00 42.47 271 LYS A O 1
ATOM 2231 N N . ASP A 1 272 ? 23.259 14.342 -47.105 1.00 47.84 272 ASP A N 1
ATOM 2232 C CA . ASP A 1 272 ? 23.386 14.416 -45.638 1.00 47.84 272 ASP A CA 1
ATOM 2233 C C . ASP A 1 272 ? 23.657 13.058 -44.956 1.00 47.84 272 ASP A C 1
ATOM 2235 O O . ASP A 1 272 ? 23.688 12.972 -43.727 1.00 47.84 272 ASP A O 1
ATOM 2239 N N . ARG A 1 273 ? 23.891 11.979 -45.723 1.00 53.50 273 ARG A N 1
ATOM 2240 C CA . ARG A 1 273 ? 24.268 10.676 -45.145 1.00 53.50 273 ARG A CA 1
ATOM 2241 C C . ARG A 1 273 ? 25.742 10.686 -44.738 1.00 53.50 273 ARG A C 1
ATOM 2243 O O . ARG A 1 273 ? 26.590 11.220 -45.452 1.00 53.50 273 ARG A O 1
ATOM 2250 N N . LYS A 1 274 ? 26.055 10.106 -43.575 1.00 55.88 274 LYS A N 1
ATOM 2251 C CA . LYS A 1 274 ? 27.438 9.973 -43.095 1.00 55.88 274 LYS A CA 1
ATOM 2252 C C . LYS A 1 274 ? 28.207 9.075 -44.063 1.00 55.88 274 LYS A C 1
ATOM 2254 O O . LYS A 1 274 ? 28.016 7.868 -44.042 1.00 55.88 274 LYS A O 1
ATOM 2259 N N . GLN A 1 275 ? 29.068 9.667 -44.888 1.00 60.94 275 GLN A N 1
ATOM 2260 C CA . GLN A 1 275 ? 29.884 8.905 -45.829 1.00 60.94 275 GLN A CA 1
ATOM 2261 C C . GLN A 1 275 ? 30.761 7.874 -45.101 1.00 60.94 275 GLN A C 1
ATOM 2263 O O . GLN A 1 275 ? 31.434 8.203 -44.119 1.00 60.94 275 GLN A O 1
ATOM 2268 N N . GLY A 1 276 ? 30.781 6.641 -45.609 1.00 69.75 276 GLY A N 1
ATOM 2269 C CA . GLY A 1 276 ? 31.627 5.552 -45.115 1.00 69.75 276 GLY A CA 1
ATOM 2270 C C . GLY A 1 276 ? 30.992 4.673 -44.034 1.00 69.75 276 GLY A C 1
ATOM 2271 O O . GLY A 1 276 ? 31.725 4.033 -43.274 1.00 69.75 276 GLY A O 1
ATOM 2272 N N . THR A 1 277 ? 29.661 4.636 -43.938 1.00 83.12 277 THR A N 1
ATOM 2273 C CA . THR A 1 277 ? 28.934 3.772 -42.997 1.00 83.12 277 THR A CA 1
ATOM 2274 C C . THR A 1 277 ? 28.365 2.508 -43.647 1.00 83.12 277 THR A C 1
ATOM 2276 O O . THR A 1 277 ? 28.270 2.404 -44.872 1.00 83.12 277 THR A O 1
ATOM 2279 N N . ILE A 1 278 ? 28.010 1.500 -42.836 1.00 83.81 278 ILE A N 1
ATOM 2280 C CA . ILE A 1 278 ? 27.506 0.228 -43.373 1.00 83.81 278 ILE A CA 1
ATOM 2281 C C . ILE A 1 278 ? 26.118 0.372 -44.008 1.00 83.81 278 ILE A C 1
ATOM 2283 O O . ILE A 1 278 ? 25.839 -0.256 -45.027 1.00 83.81 278 ILE A O 1
ATOM 2287 N N . GLU A 1 279 ? 25.265 1.222 -43.441 1.00 83.12 279 GLU A N 1
ATOM 2288 C CA . GLU A 1 279 ? 23.933 1.523 -43.957 1.00 83.12 279 GLU A CA 1
ATOM 2289 C C . GLU A 1 279 ? 23.988 2.176 -45.347 1.00 83.12 279 GLU A C 1
ATOM 2291 O O . GLU A 1 279 ? 23.230 1.795 -46.239 1.00 83.12 279 GLU A O 1
ATOM 2296 N N . GLU A 1 280 ? 24.947 3.078 -45.584 1.00 80.19 280 GLU A N 1
ATOM 2297 C CA . GLU A 1 280 ? 25.181 3.666 -46.904 1.00 80.19 280 GLU A CA 1
ATOM 2298 C C . GLU A 1 280 ? 25.613 2.601 -47.917 1.00 80.19 280 GLU A C 1
ATOM 2300 O O . GLU A 1 280 ? 25.065 2.544 -49.020 1.00 80.19 280 GLU A O 1
ATOM 2305 N N . TYR A 1 281 ? 26.555 1.728 -47.544 1.00 81.62 281 TYR A N 1
ATOM 2306 C CA . TYR A 1 281 ? 27.026 0.641 -48.408 1.00 81.62 281 TYR A CA 1
ATOM 2307 C C . TYR A 1 281 ? 25.890 -0.316 -48.806 1.00 81.62 281 TYR A C 1
ATOM 2309 O O . TYR A 1 281 ? 25.750 -0.661 -49.982 1.00 81.62 281 TYR A O 1
ATOM 2317 N N . ILE A 1 282 ? 25.050 -0.707 -47.841 1.00 82.56 282 ILE A N 1
ATOM 2318 C CA . ILE A 1 282 ? 23.913 -1.608 -48.070 1.00 82.56 282 ILE A CA 1
ATOM 2319 C C . ILE A 1 282 ? 22.881 -0.971 -49.009 1.00 82.56 282 ILE A C 1
ATOM 2321 O O . ILE A 1 282 ? 22.378 -1.648 -49.907 1.00 82.56 282 ILE A O 1
ATOM 2325 N N . LEU A 1 283 ? 22.587 0.322 -48.854 1.00 77.12 283 LEU A N 1
ATOM 2326 C CA . LEU A 1 283 ? 21.624 1.038 -49.700 1.00 77.12 283 LEU A CA 1
ATOM 2327 C C . LEU A 1 283 ? 22.146 1.338 -51.112 1.00 77.12 283 LEU A C 1
ATOM 2329 O O . LEU A 1 283 ? 21.361 1.331 -52.054 1.00 77.12 283 LEU A O 1
ATOM 2333 N N . SER A 1 284 ? 23.442 1.613 -51.260 1.00 75.12 284 SER A N 1
ATOM 2334 C CA . SER A 1 284 ? 24.058 2.043 -52.528 1.00 75.12 284 SER A CA 1
ATOM 2335 C C . SER A 1 284 ? 24.544 0.901 -53.426 1.00 75.12 284 SER A C 1
ATOM 2337 O O . SER A 1 284 ? 24.869 1.142 -54.587 1.00 75.12 284 SER A O 1
ATOM 2339 N N . THR A 1 285 ? 24.579 -0.332 -52.914 1.00 77.50 285 THR A N 1
ATOM 2340 C CA . THR A 1 285 ? 25.016 -1.522 -53.660 1.00 77.50 285 THR A CA 1
ATOM 2341 C C . THR A 1 285 ? 23.827 -2.439 -53.920 1.00 77.50 285 THR A C 1
ATOM 2343 O O . THR A 1 285 ? 23.152 -2.829 -52.972 1.00 77.50 285 THR A O 1
ATOM 2346 N N . ASP A 1 286 ? 23.575 -2.832 -55.171 1.00 69.56 286 ASP A N 1
ATOM 2347 C CA . ASP A 1 286 ? 22.433 -3.698 -55.517 1.00 69.56 286 ASP A CA 1
ATOM 2348 C C . ASP A 1 286 ? 22.504 -5.061 -54.812 1.00 69.56 286 ASP A C 1
ATOM 2350 O O . ASP A 1 286 ? 21.529 -5.479 -54.189 1.00 69.56 286 ASP A O 1
ATOM 2354 N N . ASN A 1 287 ? 23.688 -5.685 -54.804 1.00 77.00 287 ASN A N 1
ATOM 2355 C CA . ASN A 1 287 ? 23.977 -6.942 -54.104 1.00 77.00 287 ASN A CA 1
ATOM 2356 C C . ASN A 1 287 ? 25.147 -6.750 -53.119 1.00 77.00 287 ASN A C 1
ATOM 2358 O O . ASN A 1 287 ? 26.293 -7.028 -53.476 1.00 77.00 287 ASN A O 1
ATOM 2362 N N . PRO A 1 288 ? 24.901 -6.226 -51.903 1.00 82.81 288 PRO A N 1
ATOM 2363 C CA . PRO A 1 288 ? 25.951 -6.011 -50.912 1.00 82.81 288 PRO A CA 1
ATOM 2364 C C . PRO A 1 288 ? 26.593 -7.339 -50.486 1.00 82.81 288 PRO A C 1
ATOM 2366 O O . PRO A 1 288 ? 25.889 -8.283 -50.124 1.00 82.81 288 PRO A O 1
ATOM 2369 N N . GLU A 1 289 ? 27.925 -7.396 -50.436 1.00 85.06 289 GLU A N 1
ATOM 2370 C CA . GLU A 1 289 ? 28.670 -8.581 -49.992 1.00 85.06 289 GLU A CA 1
ATOM 2371 C C . GLU A 1 289 ? 29.410 -8.339 -48.669 1.00 85.06 289 GLU A C 1
ATOM 2373 O O . GLU A 1 289 ? 29.872 -7.238 -48.351 1.00 85.06 289 GLU A O 1
ATOM 2378 N N . PHE A 1 290 ? 29.567 -9.404 -47.880 1.00 83.38 290 PHE A N 1
ATOM 2379 C CA . PHE A 1 290 ? 30.370 -9.345 -46.662 1.00 83.38 290 PHE A CA 1
ATOM 2380 C C . PHE A 1 290 ? 31.855 -9.556 -46.985 1.00 83.38 290 PHE A C 1
ATOM 2382 O O . PHE A 1 290 ? 32.327 -10.688 -47.098 1.00 83.38 290 PHE A O 1
ATOM 2389 N N . THR A 1 291 ? 32.595 -8.459 -47.120 1.00 83.69 291 THR A N 1
ATOM 2390 C CA . THR A 1 291 ? 34.025 -8.418 -47.434 1.00 83.69 291 THR A CA 1
ATOM 2391 C C . THR A 1 291 ? 34.854 -8.024 -46.207 1.00 83.69 291 THR A C 1
ATOM 2393 O O . THR A 1 291 ? 34.336 -7.665 -45.146 1.00 83.69 291 THR A O 1
ATOM 2396 N N . LYS A 1 292 ? 36.189 -8.057 -46.329 1.00 76.69 292 LYS A N 1
ATOM 2397 C CA . LYS A 1 292 ? 37.083 -7.551 -45.270 1.00 76.69 292 LYS A CA 1
ATOM 2398 C C . LYS A 1 292 ? 36.872 -6.059 -44.994 1.00 76.69 292 LYS A C 1
ATOM 2400 O O . LYS A 1 292 ? 37.060 -5.628 -43.861 1.00 76.69 292 LYS A O 1
ATOM 2405 N N . GLU A 1 293 ? 36.494 -5.282 -46.005 1.00 77.62 293 GLU A N 1
ATOM 2406 C CA . GLU A 1 293 ? 36.268 -3.840 -45.879 1.00 77.62 293 GLU A CA 1
ATOM 2407 C C . GLU A 1 293 ? 34.956 -3.544 -45.156 1.00 77.62 293 GLU A C 1
ATOM 2409 O O . GLU A 1 293 ? 34.945 -2.765 -44.203 1.00 77.62 293 GLU A O 1
ATOM 2414 N N . THR A 1 294 ? 33.871 -4.241 -45.501 1.00 80.94 294 THR A N 1
ATOM 2415 C CA . THR A 1 294 ? 32.587 -4.070 -44.803 1.00 80.94 294 THR A CA 1
ATOM 2416 C C . THR A 1 294 ? 32.669 -4.558 -43.359 1.00 80.94 294 THR A C 1
ATOM 2418 O O . THR A 1 294 ? 32.184 -3.887 -42.447 1.00 80.94 294 THR A O 1
ATOM 2421 N N . LYS A 1 295 ? 33.416 -5.642 -43.109 1.00 81.88 295 LYS A N 1
ATOM 2422 C CA . LYS A 1 295 ? 33.785 -6.081 -41.756 1.00 81.88 295 LYS A CA 1
ATOM 2423 C C . LYS A 1 295 ? 34.504 -4.982 -40.958 1.00 81.88 295 LYS A C 1
ATOM 2425 O O . LYS A 1 295 ? 34.150 -4.752 -39.803 1.00 81.88 295 LYS A O 1
ATOM 2430 N N . LYS A 1 296 ? 35.486 -4.282 -41.554 1.00 78.94 296 LYS A N 1
ATOM 2431 C CA . LYS A 1 296 ? 36.192 -3.148 -40.912 1.00 78.94 296 LYS A CA 1
ATOM 2432 C C . LYS A 1 296 ? 35.221 -2.034 -40.519 1.00 78.94 296 LYS A C 1
ATOM 2434 O O . LYS A 1 296 ? 35.293 -1.542 -39.394 1.00 78.94 296 LYS A O 1
ATOM 2439 N N . ILE A 1 297 ? 34.323 -1.654 -41.427 1.00 81.62 297 ILE A N 1
ATOM 2440 C CA . ILE A 1 297 ? 33.344 -0.578 -41.209 1.00 81.62 297 ILE A CA 1
ATOM 2441 C C . ILE A 1 297 ? 32.434 -0.915 -40.021 1.00 81.62 297 ILE A C 1
ATOM 2443 O O . ILE A 1 297 ? 32.349 -0.131 -39.074 1.00 81.62 297 ILE A O 1
ATOM 2447 N N . ILE A 1 298 ? 31.844 -2.114 -40.016 1.00 82.31 298 ILE A N 1
ATOM 2448 C CA . ILE A 1 298 ? 30.926 -2.562 -38.958 1.00 82.31 298 ILE A CA 1
ATOM 2449 C C . ILE A 1 298 ? 31.623 -2.587 -37.598 1.00 82.31 298 ILE A C 1
ATOM 2451 O O . ILE A 1 298 ? 31.122 -2.025 -36.626 1.00 82.31 298 ILE A O 1
ATOM 2455 N N . ILE A 1 299 ? 32.810 -3.193 -37.523 1.00 78.81 299 ILE A N 1
ATOM 2456 C CA . ILE A 1 299 ? 33.578 -3.282 -36.276 1.00 78.81 299 ILE A CA 1
ATOM 2457 C C . ILE A 1 299 ? 33.924 -1.885 -35.736 1.00 78.81 299 ILE A C 1
ATOM 2459 O O . ILE A 1 299 ? 33.846 -1.653 -34.527 1.00 78.81 299 ILE A O 1
ATOM 2463 N N . ASN A 1 300 ? 34.274 -0.938 -36.610 1.00 78.19 300 ASN A N 1
ATOM 2464 C CA . ASN A 1 300 ? 34.563 0.438 -36.207 1.00 78.19 300 ASN A CA 1
ATOM 2465 C C . ASN A 1 300 ? 33.323 1.156 -35.668 1.00 78.19 300 ASN A C 1
ATOM 2467 O O . ASN A 1 300 ? 33.405 1.832 -34.640 1.00 78.19 300 ASN A O 1
ATOM 2471 N N . GLN A 1 301 ? 32.167 0.976 -36.308 1.00 80.38 301 GLN A N 1
ATOM 2472 C CA . GLN A 1 301 ? 30.909 1.531 -35.811 1.00 80.38 301 GLN A CA 1
ATOM 2473 C C . GLN A 1 301 ? 30.508 0.902 -34.465 1.00 80.38 301 GLN A C 1
ATOM 2475 O O . GLN A 1 301 ? 30.135 1.628 -33.544 1.00 80.38 301 GLN A O 1
ATOM 2480 N N . MET A 1 302 ? 30.687 -0.412 -34.294 1.00 75.94 302 MET A N 1
ATOM 2481 C CA . MET A 1 302 ? 30.452 -1.105 -33.021 1.00 75.94 302 MET A CA 1
ATOM 2482 C C . MET A 1 302 ? 31.364 -0.584 -31.899 1.00 75.94 302 MET A C 1
ATOM 2484 O O . MET A 1 302 ? 30.907 -0.357 -30.775 1.00 75.94 302 MET A O 1
ATOM 2488 N N . LYS A 1 303 ? 32.645 -0.335 -32.205 1.00 75.12 303 LYS A N 1
ATOM 2489 C CA . LYS A 1 303 ? 33.602 0.277 -31.269 1.00 75.12 303 LYS A CA 1
ATOM 2490 C C . LYS A 1 303 ? 33.154 1.680 -30.850 1.00 75.12 303 LYS A C 1
ATOM 2492 O O . LYS A 1 303 ? 33.145 1.978 -29.656 1.00 75.12 303 LYS A O 1
ATOM 2497 N N . ASN A 1 304 ? 32.745 2.519 -31.803 1.00 75.12 304 ASN A N 1
ATOM 2498 C CA . ASN A 1 304 ? 32.243 3.870 -31.526 1.00 75.12 304 ASN A CA 1
ATOM 2499 C C . ASN A 1 304 ? 30.936 3.849 -30.713 1.00 75.12 304 ASN A C 1
ATOM 2501 O O . ASN A 1 304 ? 30.723 4.715 -29.866 1.00 75.12 304 ASN A O 1
ATOM 2505 N N . ALA A 1 305 ? 30.108 2.817 -30.889 1.00 71.94 305 ALA A N 1
ATOM 2506 C CA . ALA A 1 305 ? 28.909 2.567 -30.090 1.00 71.94 305 ALA A CA 1
ATOM 2507 C C . ALA A 1 305 ? 29.200 2.002 -28.682 1.00 71.94 305 ALA A C 1
ATOM 2509 O O . ALA A 1 305 ? 28.279 1.611 -27.965 1.00 71.94 305 ALA A O 1
ATOM 2510 N N . SER A 1 306 ? 30.470 1.973 -28.256 1.00 69.81 306 SER A N 1
ATOM 2511 C CA . SER A 1 306 ? 30.899 1.476 -26.942 1.00 69.81 306 SER A CA 1
ATOM 2512 C C . SER A 1 306 ? 30.529 0.008 -26.675 1.00 69.81 306 SER A C 1
ATOM 2514 O O . SER A 1 306 ? 30.322 -0.390 -25.525 1.00 69.81 306 SER A O 1
ATOM 2516 N N . ILE A 1 307 ? 30.473 -0.821 -27.723 1.00 68.81 307 ILE A N 1
ATOM 2517 C CA . ILE A 1 307 ? 30.312 -2.276 -27.605 1.00 68.81 307 ILE A CA 1
ATOM 2518 C C . ILE A 1 307 ? 31.673 -2.876 -27.228 1.00 68.81 307 ILE A C 1
ATOM 2520 O O . ILE A 1 307 ? 32.639 -2.778 -27.986 1.00 68.81 307 ILE A O 1
ATOM 2524 N N . ARG A 1 308 ? 31.773 -3.478 -26.038 1.00 62.16 308 ARG A N 1
ATOM 2525 C CA . ARG A 1 308 ? 33.026 -4.041 -25.505 1.00 62.16 308 ARG A CA 1
ATOM 2526 C C . ARG A 1 308 ? 32.964 -5.565 -25.436 1.00 62.16 308 ARG A C 1
ATOM 2528 O O . ARG A 1 308 ? 32.026 -6.116 -24.875 1.00 62.16 308 ARG A O 1
ATOM 2535 N N . TYR A 1 309 ? 34.001 -6.218 -25.955 1.00 60.28 309 TYR A N 1
ATOM 2536 C CA . TYR A 1 309 ? 34.216 -7.664 -25.875 1.00 60.28 309 TYR A CA 1
ATOM 2537 C C . TYR A 1 309 ? 35.380 -7.944 -24.922 1.00 60.28 309 TYR A C 1
ATOM 2539 O O . TYR A 1 309 ? 36.443 -7.350 -25.095 1.00 60.28 309 TYR A O 1
ATOM 2547 N N . PHE A 1 310 ? 35.197 -8.829 -23.940 1.00 48.88 310 PHE A N 1
ATOM 2548 C CA . PHE A 1 310 ? 36.275 -9.291 -23.060 1.00 48.88 310 PHE A CA 1
ATOM 2549 C C . PHE A 1 310 ? 36.761 -10.667 -23.525 1.00 48.88 310 PHE A C 1
ATOM 2551 O O . PHE A 1 310 ? 36.097 -11.668 -23.287 1.00 48.88 310 PHE A O 1
ATOM 2558 N N . ASP A 1 311 ? 37.925 -10.707 -24.175 1.00 51.22 311 ASP A N 1
ATOM 2559 C CA . ASP A 1 311 ? 38.747 -11.917 -24.279 1.00 51.22 311 ASP A CA 1
ATOM 2560 C C . ASP A 1 311 ? 40.059 -11.655 -23.527 1.00 51.22 311 ASP A C 1
ATOM 2562 O O . ASP A 1 311 ? 40.571 -10.538 -23.542 1.00 51.22 311 ASP A O 1
ATOM 2566 N N . ASN A 1 312 ? 40.680 -12.685 -22.942 1.00 42.50 312 ASN A N 1
ATOM 2567 C CA . ASN A 1 312 ? 41.966 -12.587 -22.219 1.00 42.50 312 ASN A CA 1
ATOM 2568 C C . ASN A 1 312 ? 43.156 -12.038 -23.057 1.00 42.50 312 ASN A C 1
ATOM 2570 O O . ASN A 1 312 ? 44.283 -11.990 -22.569 1.00 42.50 312 ASN A O 1
ATOM 2574 N N . LYS A 1 313 ? 42.935 -11.632 -24.316 1.00 45.66 313 LYS A N 1
ATOM 2575 C CA . LYS A 1 313 ? 43.925 -11.040 -25.232 1.00 45.66 313 LYS A CA 1
ATOM 2576 C C . LYS A 1 313 ? 43.473 -9.731 -25.908 1.00 45.66 313 LYS A C 1
ATOM 2578 O O . LYS A 1 313 ? 44.145 -9.266 -26.824 1.00 45.66 313 LYS A O 1
ATOM 2583 N N . SER A 1 314 ? 42.345 -9.131 -25.526 1.00 43.00 314 SER A N 1
ATOM 2584 C CA . SER A 1 314 ? 41.745 -8.037 -26.304 1.00 43.00 314 SER A CA 1
ATOM 2585 C C . SER A 1 314 ? 42.303 -6.648 -25.963 1.00 43.00 314 SER A C 1
ATOM 2587 O O . SER A 1 314 ? 41.810 -5.976 -25.059 1.00 43.00 314 SER A O 1
ATOM 2589 N N . VAL A 1 315 ? 43.267 -6.176 -26.759 1.00 44.56 315 VAL A N 1
ATOM 2590 C CA . VAL A 1 315 ? 43.515 -4.741 -26.981 1.00 44.56 315 VAL A CA 1
ATOM 2591 C C . VAL A 1 315 ? 42.878 -4.381 -28.325 1.00 44.56 315 VAL A C 1
ATOM 2593 O O . VAL A 1 315 ? 43.275 -4.911 -29.357 1.00 44.56 315 VAL A O 1
ATOM 2596 N N . PHE A 1 316 ? 41.867 -3.506 -28.321 1.00 44.28 316 PHE A N 1
ATOM 2597 C CA . PHE A 1 316 ? 41.228 -2.984 -29.539 1.00 44.28 316 PHE A CA 1
ATOM 2598 C C . PHE A 1 316 ? 42.179 -2.030 -30.286 1.00 44.28 316 PHE A C 1
ATOM 2600 O O . PHE A 1 316 ? 42.063 -0.806 -30.158 1.00 44.28 316 PHE A O 1
ATOM 2607 N N . ILE A 1 317 ? 43.099 -2.567 -31.088 1.00 44.31 317 ILE A N 1
ATOM 2608 C CA . ILE A 1 317 ? 43.935 -1.769 -31.994 1.00 44.31 317 ILE A CA 1
ATOM 2609 C C . ILE A 1 317 ? 43.277 -1.780 -33.374 1.00 44.31 317 ILE A C 1
ATOM 2611 O O . ILE A 1 317 ? 43.154 -2.823 -34.012 1.00 44.31 317 ILE A O 1
ATOM 2615 N N . VAL A 1 318 ? 42.828 -0.605 -33.816 1.00 43.78 318 VAL A N 1
ATOM 2616 C CA . VAL A 1 318 ? 42.349 -0.382 -35.184 1.00 43.78 318 VAL A CA 1
ATOM 2617 C C . VAL A 1 318 ? 43.386 0.505 -35.864 1.00 43.78 318 VAL A C 1
ATOM 2619 O O . VAL A 1 318 ? 43.431 1.706 -35.599 1.00 43.78 318 VAL A O 1
ATOM 2622 N N . GLY A 1 319 ? 44.253 -0.098 -36.679 1.00 42.31 319 GLY A N 1
ATOM 2623 C CA . GLY A 1 319 ? 45.163 0.610 -37.585 1.00 42.31 319 GLY A CA 1
ATOM 2624 C C . GLY A 1 319 ? 44.610 0.643 -39.014 1.00 42.31 319 GLY A C 1
ATOM 2625 O O . GLY A 1 319 ? 43.616 -0.019 -39.310 1.00 42.31 319 GLY A O 1
ATOM 2626 N N . LYS A 1 320 ? 45.259 1.394 -39.919 1.00 43.66 320 LYS A N 1
ATOM 2627 C CA . LYS A 1 320 ? 44.870 1.457 -41.346 1.00 43.66 320 LYS A CA 1
ATOM 2628 C C . LYS A 1 320 ? 44.847 0.065 -42.009 1.00 43.66 320 LYS A C 1
ATOM 2630 O O . LYS A 1 320 ? 43.916 -0.231 -42.760 1.00 43.66 320 LYS A O 1
ATOM 2635 N N . ASP A 1 321 ? 45.763 -0.827 -41.621 1.00 43.00 321 ASP A N 1
ATOM 2636 C CA . ASP A 1 321 ? 45.950 -2.120 -42.296 1.00 43.00 321 ASP A CA 1
ATOM 2637 C C . ASP A 1 321 ? 45.714 -3.371 -41.432 1.00 43.00 321 ASP A C 1
ATOM 2639 O O . ASP A 1 321 ? 45.499 -4.445 -41.991 1.00 43.00 321 ASP A O 1
ATOM 2643 N N . GLU A 1 322 ? 45.603 -3.255 -40.105 1.00 44.75 322 GLU A N 1
ATOM 2644 C CA . GLU A 1 322 ? 45.361 -4.401 -39.214 1.00 44.75 322 GLU A CA 1
ATOM 2645 C C . GLU A 1 322 ? 44.146 -4.204 -38.302 1.00 44.75 322 GLU A C 1
ATOM 2647 O O . GLU A 1 322 ? 44.002 -3.190 -37.612 1.00 44.75 322 GLU A O 1
ATOM 2652 N N . ILE A 1 323 ? 43.276 -5.220 -38.295 1.00 49.25 323 ILE A N 1
ATOM 2653 C CA . ILE A 1 323 ? 42.201 -5.382 -37.317 1.00 49.25 323 ILE A CA 1
ATOM 2654 C C . ILE A 1 323 ? 42.698 -6.381 -36.272 1.00 49.25 323 ILE A C 1
ATOM 2656 O O . ILE A 1 323 ? 42.664 -7.588 -36.511 1.00 49.25 323 ILE A O 1
ATOM 2660 N N . ILE A 1 324 ? 43.118 -5.910 -35.100 1.00 53.81 324 ILE A N 1
ATOM 2661 C CA . ILE A 1 324 ? 43.310 -6.802 -33.952 1.00 53.81 324 ILE A CA 1
ATOM 2662 C C . ILE A 1 324 ? 42.010 -6.764 -33.147 1.00 53.81 324 ILE A C 1
ATOM 2664 O O . ILE A 1 324 ? 41.773 -5.853 -32.354 1.00 53.81 324 ILE A O 1
ATOM 2668 N N . THR A 1 325 ? 41.120 -7.726 -33.412 1.00 58.22 325 THR A N 1
ATOM 2669 C CA . THR A 1 325 ? 39.819 -7.859 -32.729 1.00 58.22 325 THR A CA 1
ATOM 2670 C C . THR A 1 325 ? 39.583 -9.281 -32.243 1.00 58.22 325 THR A C 1
ATOM 2672 O O . THR A 1 325 ? 40.305 -10.209 -32.604 1.00 58.22 325 THR A O 1
ATOM 2675 N N . THR A 1 326 ? 38.584 -9.463 -31.382 1.00 61.88 326 THR A N 1
ATOM 2676 C CA . THR A 1 326 ? 38.202 -10.788 -30.892 1.00 61.88 326 THR A CA 1
ATOM 2677 C C . THR A 1 326 ? 37.501 -11.583 -31.991 1.00 61.88 326 THR A C 1
ATOM 2679 O O . THR A 1 326 ? 36.705 -11.030 -32.750 1.00 61.88 326 THR A O 1
ATOM 2682 N N . LYS A 1 327 ? 37.706 -12.910 -32.038 1.00 68.56 327 LYS A N 1
ATOM 2683 C CA . LYS A 1 327 ? 36.950 -13.805 -32.945 1.00 68.56 327 LYS A CA 1
ATOM 2684 C C . LYS A 1 327 ? 35.431 -13.630 -32.790 1.00 68.56 327 LYS A C 1
ATOM 2686 O O . LYS A 1 327 ? 34.680 -13.827 -33.742 1.00 68.56 327 LYS A O 1
ATOM 2691 N N . LYS A 1 328 ? 34.984 -13.237 -31.592 1.00 69.81 328 LYS A N 1
ATOM 2692 C CA . LYS A 1 328 ? 33.582 -12.949 -31.280 1.00 69.81 328 LYS A CA 1
ATOM 2693 C C . LYS A 1 328 ? 33.075 -11.676 -31.970 1.00 69.81 328 LYS A C 1
ATOM 2695 O O . LYS A 1 328 ? 32.036 -11.736 -32.614 1.00 69.81 328 LYS A O 1
ATOM 2700 N N . ALA A 1 329 ? 33.831 -10.575 -31.931 1.00 70.44 329 ALA A N 1
ATOM 2701 C CA . ALA A 1 329 ? 33.488 -9.351 -32.663 1.00 70.44 329 ALA A CA 1
ATOM 2702 C C . ALA A 1 329 ? 33.431 -9.591 -34.180 1.00 70.44 329 ALA A C 1
ATOM 2704 O O . ALA A 1 329 ? 32.560 -9.066 -34.870 1.00 70.44 329 ALA A O 1
ATOM 2705 N N . GLU A 1 330 ? 34.317 -10.443 -34.698 1.00 74.62 330 GLU A N 1
ATOM 2706 C CA . GLU A 1 330 ? 34.281 -10.842 -36.102 1.00 74.62 330 GLU A CA 1
ATOM 2707 C C . GLU A 1 330 ? 33.012 -11.631 -36.461 1.00 74.62 330 GLU A C 1
ATOM 2709 O O . GLU A 1 330 ? 32.372 -11.321 -37.467 1.00 74.62 330 GLU A O 1
ATOM 2714 N N . LYS A 1 331 ? 32.616 -12.610 -35.636 1.00 77.56 331 LYS A N 1
ATOM 2715 C CA . LYS A 1 331 ? 31.378 -13.386 -35.829 1.00 77.56 331 LYS A CA 1
ATOM 2716 C C . LYS A 1 331 ? 30.140 -12.486 -35.762 1.00 77.56 331 LYS A C 1
ATOM 2718 O O . LYS A 1 331 ? 29.258 -12.594 -36.610 1.00 77.56 331 LYS A O 1
ATOM 2723 N N . ASP A 1 332 ? 30.099 -11.571 -34.800 1.00 74.69 332 ASP A N 1
ATOM 2724 C CA . ASP A 1 332 ? 28.970 -10.657 -34.625 1.00 74.69 332 ASP A CA 1
ATOM 2725 C C . ASP A 1 332 ? 28.878 -9.622 -35.750 1.00 74.69 332 ASP A C 1
ATOM 2727 O O . ASP A 1 332 ? 27.775 -9.303 -36.180 1.00 74.69 332 ASP A O 1
ATOM 2731 N N . SER A 1 333 ? 30.004 -9.159 -36.306 1.00 80.88 333 SER A N 1
ATOM 2732 C CA . SER A 1 333 ? 29.984 -8.244 -37.457 1.00 80.88 333 SER A CA 1
ATOM 2733 C C . SER A 1 333 ? 29.290 -8.850 -38.684 1.00 80.88 333 SER A C 1
ATOM 2735 O O . SER A 1 333 ? 28.569 -8.150 -39.393 1.00 80.88 333 SER A O 1
ATOM 2737 N N . LYS A 1 334 ? 29.431 -10.167 -38.894 1.00 82.69 334 LYS A N 1
ATOM 2738 C CA . LYS A 1 334 ? 28.700 -10.890 -39.941 1.00 82.69 334 LYS A CA 1
ATOM 2739 C C . LYS A 1 334 ? 27.201 -10.937 -39.641 1.00 82.69 334 LYS A C 1
ATOM 2741 O O . LYS A 1 334 ? 26.405 -10.632 -40.519 1.00 82.69 334 LYS A O 1
ATOM 2746 N N . LYS A 1 335 ? 26.820 -11.224 -38.390 1.00 79.56 335 LYS A N 1
ATOM 2747 C CA . LYS A 1 335 ? 25.411 -11.213 -37.957 1.00 79.56 335 LYS A CA 1
ATOM 2748 C C . LYS A 1 335 ? 24.755 -9.838 -38.137 1.00 79.56 335 LYS A C 1
ATOM 2750 O O . LYS A 1 335 ? 23.611 -9.771 -38.568 1.00 79.56 335 LYS A O 1
ATOM 2755 N N . VAL A 1 336 ? 25.473 -8.756 -37.819 1.00 80.38 336 VAL A N 1
ATOM 2756 C CA . VAL A 1 336 ? 25.011 -7.373 -38.040 1.00 80.38 336 VAL A CA 1
ATOM 2757 C C . VAL A 1 336 ? 24.764 -7.128 -39.526 1.00 80.38 336 VAL A C 1
ATOM 2759 O O . VAL A 1 336 ? 23.712 -6.613 -39.886 1.00 80.38 336 VAL A O 1
ATOM 2762 N N . PHE A 1 337 ? 25.711 -7.514 -40.385 1.00 84.38 337 PHE A N 1
ATOM 2763 C CA . PHE A 1 337 ? 25.567 -7.366 -41.831 1.00 84.38 337 PHE A CA 1
ATOM 2764 C C . PHE A 1 337 ? 24.343 -8.110 -42.369 1.00 84.38 337 PHE A C 1
ATOM 2766 O O . PHE A 1 337 ? 23.541 -7.522 -43.087 1.00 84.38 337 PHE A O 1
ATOM 2773 N N . ASP A 1 338 ? 24.186 -9.379 -41.985 1.00 81.44 338 ASP A N 1
ATOM 2774 C CA . ASP A 1 338 ? 23.073 -10.216 -42.436 1.00 81.44 338 ASP A CA 1
ATOM 2775 C C . ASP A 1 338 ? 21.726 -9.636 -41.968 1.00 81.44 338 ASP A C 1
ATOM 2777 O O . ASP A 1 338 ? 20.798 -9.530 -42.761 1.00 81.44 338 ASP A O 1
ATOM 2781 N N . TYR A 1 339 ? 21.648 -9.147 -40.723 1.00 81.31 339 TYR A N 1
ATOM 2782 C CA . TYR A 1 339 ? 20.457 -8.467 -40.204 1.00 81.31 339 TYR A CA 1
ATOM 2783 C C . TYR A 1 339 ? 20.103 -7.198 -40.996 1.00 81.31 339 TYR A C 1
ATOM 2785 O O . TYR A 1 339 ? 18.949 -7.002 -41.364 1.00 81.31 339 TYR A O 1
ATOM 2793 N N . LEU A 1 340 ? 21.074 -6.326 -41.279 1.00 82.44 340 LEU A N 1
ATOM 2794 C CA . LEU A 1 340 ? 20.813 -5.089 -42.026 1.00 82.44 340 LEU A CA 1
ATOM 2795 C C . LEU A 1 340 ? 20.450 -5.365 -43.495 1.00 82.44 340 LEU A C 1
ATOM 2797 O O . LEU A 1 340 ? 19.640 -4.644 -44.079 1.00 82.44 340 LEU A O 1
ATOM 2801 N N . LEU A 1 341 ? 21.009 -6.424 -44.083 1.00 83.00 341 LEU A N 1
ATOM 2802 C CA . LEU A 1 341 ? 20.629 -6.895 -45.412 1.00 83.00 341 LEU A CA 1
ATOM 2803 C C . LEU A 1 341 ? 19.198 -7.457 -45.419 1.00 83.00 341 LEU A C 1
ATOM 2805 O O . LEU A 1 341 ? 18.436 -7.173 -46.343 1.00 83.00 341 LEU A O 1
ATOM 2809 N N . ASP A 1 342 ? 18.807 -8.188 -44.371 1.00 78.62 342 ASP A N 1
ATOM 2810 C CA . ASP A 1 342 ? 17.430 -8.647 -44.182 1.00 78.62 342 ASP A CA 1
ATOM 2811 C C . ASP A 1 342 ? 16.464 -7.458 -44.072 1.00 78.62 342 ASP A C 1
ATOM 2813 O O . ASP A 1 342 ? 15.422 -7.469 -44.726 1.00 78.62 342 ASP A O 1
ATOM 2817 N N . VAL A 1 343 ? 16.821 -6.396 -43.336 1.00 76.56 343 VAL A N 1
ATOM 2818 C CA . VAL A 1 343 ? 16.026 -5.152 -43.273 1.00 76.56 343 VAL A CA 1
ATOM 2819 C C . VAL A 1 343 ? 15.851 -4.540 -44.668 1.00 76.56 343 VAL A C 1
ATOM 2821 O O . VAL A 1 343 ? 14.727 -4.210 -45.040 1.00 76.56 343 VAL A O 1
ATOM 2824 N N . LYS A 1 344 ? 16.916 -4.467 -45.483 1.00 78.44 344 LYS A N 1
ATOM 2825 C CA . LYS A 1 344 ? 16.832 -3.967 -46.869 1.00 78.44 344 LYS A CA 1
ATOM 2826 C C . LYS A 1 344 ? 15.896 -4.811 -47.748 1.00 78.44 344 LYS A C 1
ATOM 2828 O O . LYS A 1 344 ? 15.149 -4.268 -48.558 1.00 78.44 344 LYS A O 1
ATOM 2833 N N . ASN A 1 345 ? 15.961 -6.135 -47.617 1.00 74.38 345 ASN A N 1
ATOM 2834 C CA . ASN A 1 345 ? 15.237 -7.077 -48.476 1.00 74.38 345 ASN A CA 1
ATOM 2835 C C . ASN A 1 345 ? 13.774 -7.306 -48.044 1.00 74.38 345 ASN A C 1
ATOM 2837 O O . ASN A 1 345 ? 12.981 -7.865 -48.805 1.00 74.38 345 ASN A O 1
ATOM 2841 N N . SER A 1 346 ? 13.399 -6.888 -46.835 1.00 67.31 346 SER A N 1
ATOM 2842 C CA . SER A 1 346 ? 12.066 -7.108 -46.273 1.00 67.31 346 SER A CA 1
ATOM 2843 C C . SER A 1 346 ? 11.050 -6.076 -46.773 1.00 67.31 346 SER A C 1
ATOM 2845 O O . SER A 1 346 ? 10.981 -4.961 -46.262 1.00 67.31 346 SER A O 1
ATOM 2847 N N . LYS A 1 347 ? 10.153 -6.455 -47.695 1.00 53.00 347 LYS A N 1
ATOM 2848 C CA . LYS A 1 347 ? 8.880 -5.731 -47.870 1.00 53.00 347 LYS A CA 1
ATOM 2849 C C . LYS A 1 347 ? 7.909 -6.146 -46.751 1.00 53.00 347 LYS A C 1
ATOM 2851 O O . LYS A 1 347 ? 7.357 -7.236 -46.788 1.00 53.00 347 LYS A O 1
ATOM 2856 N N . LYS A 1 348 ? 7.670 -5.243 -45.794 1.00 44.72 348 LYS A N 1
ATO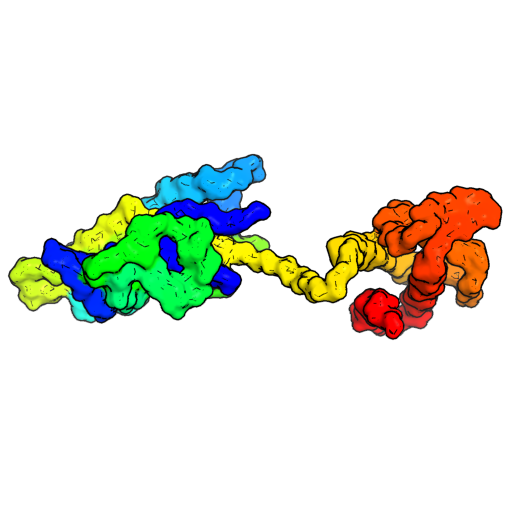M 2857 C CA . LYS A 1 348 ? 6.516 -5.196 -44.862 1.00 44.72 348 LYS A CA 1
ATOM 2858 C C . LYS A 1 348 ? 6.368 -6.177 -43.677 1.00 44.72 348 LYS A C 1
ATOM 2860 O O . LYS A 1 348 ? 5.468 -5.917 -42.890 1.00 44.72 348 LYS A O 1
ATOM 2865 N N . ASP A 1 349 ? 7.248 -7.154 -43.435 1.00 40.25 349 ASP A N 1
ATOM 2866 C CA . ASP A 1 349 ? 7.093 -8.100 -42.292 1.00 40.25 349 ASP A CA 1
ATOM 2867 C C . ASP A 1 349 ? 8.253 -8.117 -41.261 1.00 40.25 349 ASP A C 1
ATOM 2869 O O . ASP A 1 349 ? 8.385 -9.042 -40.459 1.00 40.25 349 ASP A O 1
ATOM 2873 N N . ALA A 1 350 ? 9.105 -7.086 -41.218 1.00 44.69 350 ALA A N 1
ATOM 2874 C CA . ALA A 1 350 ? 10.287 -7.054 -40.338 1.00 44.69 350 ALA A CA 1
ATOM 2875 C C . ALA A 1 350 ? 10.004 -6.717 -38.856 1.00 44.69 350 ALA A C 1
ATOM 2877 O O . ALA A 1 350 ? 10.933 -6.672 -38.050 1.00 44.69 350 ALA A O 1
ATOM 2878 N N . GLN A 1 351 ? 8.748 -6.482 -38.458 1.00 42.59 351 GLN A N 1
ATOM 2879 C CA . GLN A 1 351 ? 8.462 -5.914 -37.136 1.00 42.59 351 GLN A CA 1
ATOM 2880 C C . GLN A 1 351 ? 8.707 -6.843 -35.939 1.00 42.59 351 GLN A C 1
ATOM 2882 O O . GLN A 1 351 ? 8.753 -6.333 -34.824 1.00 42.59 351 GLN A O 1
ATOM 2887 N N . GLU A 1 352 ? 8.932 -8.153 -36.105 1.00 42.53 352 GLU A N 1
ATOM 2888 C CA . GLU A 1 352 ? 9.086 -9.012 -34.918 1.00 42.53 352 GLU A CA 1
ATOM 2889 C C . GLU A 1 352 ? 9.903 -10.307 -35.072 1.00 42.53 352 GLU A C 1
ATOM 2891 O O . GLU A 1 352 ? 9.806 -11.186 -34.218 1.00 42.53 352 GLU A O 1
ATOM 2896 N N . LYS A 1 353 ? 10.816 -10.423 -36.051 1.00 45.72 353 LYS A N 1
ATOM 2897 C CA . LYS A 1 353 ? 11.987 -11.298 -35.824 1.00 45.72 353 LYS A CA 1
ATOM 2898 C C . LYS A 1 353 ? 12.889 -10.568 -34.846 1.00 45.72 353 LYS A C 1
ATOM 2900 O O . LYS A 1 353 ? 13.652 -9.674 -35.205 1.00 45.72 353 LYS A O 1
ATOM 2905 N N . THR A 1 354 ? 12.661 -10.839 -33.570 1.00 48.47 354 THR A N 1
ATOM 2906 C CA . THR A 1 354 ? 13.154 -10.011 -32.481 1.00 48.47 354 THR A CA 1
ATOM 2907 C C . THR A 1 354 ? 14.679 -9.979 -32.563 1.00 48.47 354 THR A C 1
ATOM 2909 O O . THR A 1 354 ? 15.304 -11.018 -32.716 1.00 48.47 354 THR A O 1
ATOM 2912 N N . ILE A 1 355 ? 15.303 -8.806 -32.421 1.00 50.00 355 ILE A N 1
ATOM 2913 C CA . ILE A 1 355 ? 16.770 -8.626 -32.300 1.00 50.00 355 ILE A CA 1
ATOM 2914 C C . ILE A 1 355 ? 17.416 -9.685 -31.367 1.00 50.00 355 ILE A C 1
ATOM 2916 O O . ILE A 1 355 ? 18.570 -10.073 -31.529 1.00 50.00 355 ILE A O 1
ATOM 2920 N N . SER A 1 356 ? 16.635 -10.192 -30.412 1.00 48.69 356 SER A N 1
ATOM 2921 C CA . SER A 1 356 ? 16.917 -11.336 -29.546 1.00 48.69 356 SER A CA 1
ATOM 2922 C C . SER A 1 356 ? 17.314 -12.627 -30.282 1.00 48.69 356 SER A C 1
ATOM 2924 O O . SER A 1 356 ? 18.268 -13.271 -29.855 1.00 48.69 356 SER A O 1
ATOM 2926 N N . ASP A 1 357 ? 16.682 -12.978 -31.403 1.00 50.34 357 ASP A N 1
ATOM 2927 C CA . ASP A 1 357 ? 16.963 -14.202 -32.171 1.00 50.34 357 ASP A CA 1
ATOM 2928 C C . ASP A 1 357 ? 18.362 -14.197 -32.806 1.00 50.34 357 ASP A C 1
ATOM 2930 O O . ASP A 1 357 ? 18.997 -15.247 -32.934 1.00 50.34 357 ASP A O 1
ATOM 2934 N N . TYR A 1 358 ? 18.879 -13.015 -33.153 1.00 51.78 358 TYR A N 1
ATOM 2935 C CA . TYR A 1 358 ? 20.229 -12.858 -33.708 1.00 51.78 358 TYR A CA 1
ATOM 2936 C C . TYR A 1 358 ? 21.310 -12.848 -32.615 1.00 51.78 358 TYR A C 1
ATOM 2938 O O . TYR A 1 358 ? 22.439 -13.302 -32.845 1.00 51.78 358 TYR A O 1
ATOM 2946 N N . ILE A 1 359 ? 20.966 -12.380 -31.409 1.00 50.97 359 ILE A N 1
ATOM 2947 C CA . ILE A 1 359 ? 21.901 -12.271 -30.282 1.00 50.97 359 ILE A CA 1
ATOM 2948 C C . ILE A 1 359 ? 21.997 -13.581 -29.471 1.00 50.97 359 ILE A C 1
ATOM 2950 O O . ILE A 1 359 ? 23.074 -13.882 -28.964 1.00 50.97 359 ILE A O 1
ATOM 2954 N N . ILE A 1 360 ? 20.924 -14.382 -29.380 1.00 43.16 360 ILE A N 1
ATOM 2955 C CA . ILE A 1 360 ? 20.832 -15.528 -28.447 1.00 43.16 360 ILE A CA 1
ATOM 2956 C C . ILE A 1 360 ? 21.281 -16.874 -29.046 1.00 43.16 360 ILE A C 1
ATOM 2958 O O . ILE A 1 360 ? 21.619 -17.779 -28.288 1.00 43.16 360 ILE A O 1
ATOM 2962 N N . LYS A 1 361 ? 21.347 -17.045 -30.374 1.00 36.59 361 LYS A N 1
ATOM 2963 C CA . LYS A 1 361 ? 21.856 -18.310 -30.941 1.00 36.59 361 LYS A CA 1
ATOM 2964 C C . LYS A 1 361 ? 23.381 -18.420 -30.794 1.00 36.59 361 LYS A C 1
ATOM 2966 O O . LYS A 1 361 ? 24.132 -17.837 -31.594 1.00 36.59 361 LYS A O 1
ATOM 2971 N N . GLU A 1 362 ? 23.800 -19.154 -29.761 1.00 33.09 362 GLU A N 1
ATOM 2972 C CA . GLU A 1 362 ? 25.084 -19.865 -29.685 1.00 33.09 362 GLU A CA 1
ATOM 2973 C C . GLU A 1 362 ? 25.060 -21.140 -30.525 1.00 33.09 362 GLU A C 1
ATOM 2975 O O . GLU A 1 362 ? 24.082 -21.914 -30.410 1.00 33.09 362 GLU A O 1
#

pLDDT: mean 78.22, std 17.88, range [31.92, 98.06]

Foldseek 3Di:
DFLCDKDFQWADDQQKIKHKDWDADPVRHADAQDFQWKKKKFFDKPVNLVVQDPPPDPDPNVSQVSCLVVCLVVSVVQVVCQQAPPNDGDAPVNRDQWDWDADPLTIMIMHRFHKDFDQAPLRVCVVVVSVCCNPPPDDPVRNGHDGTIIMTIDMDGQVRNVVNVVVSCVVRVDDDDPPIGGWKMKMWIKGWDQPPPDPRSGTDIDTPSVNIIMGTHGPNPPPVDDPPPPDPCPVLVVVLVVLVVVLLVPLLVLLVVLVVVPPDDDDDPPPPDDPQALSCQLSVDPDRDDDPSLLLRLLVSCVVSVNDDDDPDDDQDDDPPDGPHDPVSSVVSVLSNVLSNCSNVDDPDPPDPPPCVSVPDD

Secondary structure (DSSP, 8-state):
--S--EESSEEEETTEEEEEEEE--TT-PPPPS-TTEEEEEEEEEHHHHHHHS-TT---HHHHHHHHHHHHHHHHHHHHHHHHEETTEEPBGGG--SEEEEEETTEEEEEEE--EEEES-HHHHHHHTT-HHIIIIIS-HHHH--SS-EEEEEEEEEHHHHHHHHHHHHHHH-PPPPTT--EEEEEEEEEEEEEPTT-TT-BEEEEE-TT--EEEEPPP----------S-TTHHHHHHHHHHHHHHHHHHHHHHHHHHHTTSSS----TTSS-TT-HHHHHHH-SS----HHHHHHHHHHHHHTT-----TT---EE-SS-EE--HHHHHHHHHHHHHHHHHHH-SS-TT-S-HHHHHH--